Protein AF-A0A3M2AFE3-F1 (afdb_monomer_lite)

Sequence (310 aa):
MKTPAGASAGRRGVVLILTLFVILITYALVAQLTLGTSVVAQTTRNAALRLRMRAACTSAAQQVLDALADDAQAAGAGASAAAAEATAEGLGGLDPGAAGTGGGEEAGAGAEAEDADSFEDSWARPMRIMMGEIEIQTFVQDENSKFNLLSMLDEDEDRRRQARDRCAAILDRLRTGFDDDLDDLEAAQIRDDIVAWLEGRDRDQEYPRPPRFSNPEDQDWSFPYALEELLVLERIDEELFYDQVRPDDKYAPGLESVFTVWTSIDLEPPETGGLAPEEEAATGAGGEAAGQDPLAAAAAGGDPLAEAGA

Secondary structure (DSSP, 8-state):
----TTHHHHHHHHHHHHHHHHHHHHHHHHHHHHHHHHHHHHHHHHHHHHHHHHHHHHHHHHHHHHHHHHHHHHHHHHHHHHHHHTTTTTS---------------------------TTSSTTSPEEEEETTEEEEE----GGGSEEGGGGG-SSHHHHHHHHHHHHHHHHHHTTTSTTPPPHHHHHHHHHHHHHHHTTSS--TTSPPPP-TT--TT------SSGGGGGGSTT--HHHHS-EE-TTSPEEPPHHHHEE-PPP----------------------------------------------

Radius of gyration: 38.21 Å; chains: 1; bounding box: 140×73×80 Å

pLDDT: mean 72.92, std 24.74, range [25.47, 97.19]

Foldseek 3Di:
DDDPPPPVVVVVVVVVVVVVVVVVVVVVVVVCVVVVVVVVVVVVVVVVVVVLVVVQVVVVVVVLVVVVVVLLVVLVVLVVVVVVVVVVPPDDDDDDDDDDDDDPDPPPPPPPPNSDDDCVDPLQDWDWDDDPPDIDIDGDDDQVQAQELCQCVDPDPVSNVVSLVVQLVCQQVQQPPDPPHAHSVLSNVLSVLSSCVQLCVPPDPPDDQPDDPPDDPPRSTRQDPWPCVSCVRPSAHPVQACWDQDPVRDIRHHCVVHYTNDDDPPPVPPPPPPPPPPPPDDDDDDDDDDDDDDDDDDDDDDDDDDDDDD

Structure (mmCIF, N/CA/C/O backbone):
data_AF-A0A3M2AFE3-F1
#
_entry.id   AF-A0A3M2AFE3-F1
#
loop_
_atom_site.group_PDB
_atom_site.id
_atom_site.type_symbol
_atom_site.label_atom_id
_atom_site.label_alt_id
_atom_site.label_comp_id
_atom_site.label_asym_id
_atom_site.label_entity_id
_atom_site.label_seq_id
_atom_site.pdbx_PDB_ins_code
_atom_site.Cartn_x
_atom_site.Cartn_y
_atom_site.Cartn_z
_atom_site.occupancy
_atom_site.B_iso_or_equiv
_atom_site.auth_seq_id
_atom_site.auth_comp_id
_atom_site.auth_asym_id
_atom_site.auth_atom_id
_atom_site.pdbx_PDB_model_num
ATOM 1 N N . MET A 1 1 ? 79.532 12.931 -55.021 1.00 41.66 1 MET A N 1
ATOM 2 C CA . MET A 1 1 ? 78.101 13.166 -54.724 1.00 41.66 1 MET A CA 1
ATOM 3 C C . MET A 1 1 ? 77.678 12.208 -53.623 1.00 41.66 1 MET A C 1
ATOM 5 O O . MET A 1 1 ? 77.612 11.014 -53.869 1.00 41.66 1 MET A O 1
ATOM 9 N N . LYS A 1 2 ? 77.509 12.705 -52.393 1.00 48.41 2 LYS A N 1
ATOM 10 C CA . LYS A 1 2 ? 77.138 11.902 -51.220 1.00 48.41 2 LYS A CA 1
ATOM 11 C C . LYS A 1 2 ? 75.652 12.148 -50.967 1.00 48.41 2 LYS A C 1
ATOM 13 O O . LYS A 1 2 ? 75.277 13.222 -50.513 1.00 48.41 2 LYS A O 1
ATOM 18 N N . THR A 1 3 ? 74.807 11.209 -51.374 1.00 54.41 3 THR A N 1
ATOM 19 C CA . THR A 1 3 ? 73.357 11.259 -51.154 1.00 54.41 3 THR A CA 1
ATOM 20 C C . THR A 1 3 ? 73.069 11.189 -49.648 1.00 54.41 3 THR A C 1
ATOM 22 O O . THR A 1 3 ? 73.672 10.364 -48.957 1.00 54.41 3 THR A O 1
ATOM 25 N N . PRO A 1 4 ? 72.185 12.040 -49.097 1.00 52.38 4 PRO A N 1
ATOM 26 C CA . PRO A 1 4 ? 71.904 12.041 -47.667 1.00 52.38 4 PRO A CA 1
ATOM 27 C C . PRO A 1 4 ? 71.099 10.789 -47.287 1.00 52.38 4 PRO A C 1
ATOM 29 O O . PRO A 1 4 ? 69.918 10.665 -47.604 1.00 52.38 4 PRO A O 1
ATOM 32 N N . ALA A 1 5 ? 71.737 9.860 -46.572 1.00 53.66 5 ALA A N 1
ATOM 33 C CA . ALA A 1 5 ? 71.158 8.591 -46.116 1.00 53.66 5 ALA A CA 1
ATOM 34 C C . ALA A 1 5 ? 70.067 8.730 -45.023 1.00 53.66 5 ALA A C 1
ATOM 36 O O . ALA A 1 5 ? 69.536 7.727 -44.556 1.00 53.66 5 ALA A O 1
ATOM 37 N N . GLY A 1 6 ? 69.706 9.954 -44.614 1.00 54.22 6 GLY A N 1
ATOM 38 C CA . GLY A 1 6 ? 68.739 10.214 -43.537 1.00 54.22 6 GLY A CA 1
ATOM 39 C C . GLY A 1 6 ? 67.263 10.262 -43.959 1.00 54.22 6 GLY A C 1
ATOM 40 O O . GLY A 1 6 ? 66.381 10.126 -43.114 1.00 54.22 6 GLY A O 1
ATOM 41 N N . ALA A 1 7 ? 66.956 10.421 -45.252 1.00 55.31 7 ALA A N 1
ATOM 42 C CA . ALA A 1 7 ? 65.576 10.647 -45.707 1.00 55.31 7 ALA A CA 1
ATOM 43 C C . ALA A 1 7 ? 64.688 9.383 -45.691 1.00 55.31 7 ALA A C 1
ATOM 45 O O . ALA A 1 7 ? 63.468 9.484 -45.561 1.00 55.31 7 ALA A O 1
ATOM 46 N N . SER A 1 8 ? 65.270 8.186 -45.811 1.00 58.91 8 SER A N 1
ATOM 47 C CA . SER A 1 8 ? 64.519 6.920 -45.790 1.00 58.91 8 SER A CA 1
ATOM 48 C C . SER A 1 8 ? 64.157 6.467 -44.371 1.00 58.91 8 SER A C 1
ATOM 50 O O . SER A 1 8 ? 63.098 5.872 -44.181 1.00 58.91 8 SER A O 1
ATOM 52 N N . ALA A 1 9 ? 64.986 6.793 -43.372 1.00 61.47 9 ALA A N 1
ATOM 53 C CA . ALA A 1 9 ? 64.728 6.483 -41.966 1.00 61.47 9 ALA A CA 1
ATOM 54 C C . ALA A 1 9 ? 63.545 7.295 -41.408 1.00 61.47 9 ALA A C 1
ATOM 56 O O . ALA A 1 9 ? 62.646 6.720 -40.797 1.00 61.47 9 ALA A O 1
ATOM 57 N N . GLY A 1 10 ? 63.476 8.599 -41.713 1.00 67.44 10 GLY A N 1
ATOM 58 C CA . GLY A 1 10 ? 62.337 9.448 -41.336 1.00 67.44 10 GLY A CA 1
ATOM 59 C C . GLY A 1 10 ? 61.017 9.003 -41.978 1.00 67.44 10 GLY A C 1
ATOM 60 O O . GLY A 1 10 ? 59.997 8.923 -41.302 1.00 67.44 10 GLY A O 1
ATOM 61 N N . ARG A 1 11 ? 61.038 8.610 -43.262 1.00 73.69 11 ARG A N 1
ATOM 62 C CA . ARG A 1 11 ? 59.848 8.089 -43.964 1.00 73.69 11 ARG A CA 1
ATOM 63 C C . ARG A 1 11 ? 59.340 6.773 -43.368 1.00 73.69 11 ARG A C 1
ATOM 65 O O . ARG A 1 11 ? 58.134 6.598 -43.247 1.00 73.69 11 ARG A O 1
ATOM 72 N N . ARG A 1 12 ? 60.236 5.871 -42.952 1.00 73.88 12 ARG A N 1
ATOM 73 C CA . ARG A 1 12 ? 59.859 4.615 -42.274 1.00 73.88 12 ARG A CA 1
ATOM 74 C C . ARG A 1 12 ? 59.263 4.864 -40.886 1.00 73.88 12 ARG A C 1
ATOM 76 O O . ARG A 1 12 ? 58.288 4.208 -40.536 1.00 73.88 12 ARG A O 1
ATOM 83 N N . GLY A 1 13 ? 59.789 5.839 -40.140 1.00 82.56 13 GLY A N 1
ATOM 84 C CA . GLY A 1 13 ? 59.225 6.255 -38.850 1.00 82.56 13 GLY A CA 1
ATOM 85 C C . GLY A 1 13 ? 57.810 6.825 -38.977 1.00 82.56 13 GLY A C 1
ATOM 86 O O . GLY A 1 13 ? 56.921 6.426 -38.232 1.00 82.56 13 GLY A O 1
ATOM 87 N N . VAL A 1 14 ? 57.568 7.684 -39.974 1.00 88.75 14 VAL A N 1
ATOM 88 C CA . VAL A 1 14 ? 56.229 8.242 -40.240 1.00 88.75 14 VAL A CA 1
ATOM 89 C C . VAL A 1 14 ? 55.231 7.149 -40.631 1.00 88.75 14 VAL A C 1
ATOM 91 O O . VAL A 1 14 ? 54.108 7.156 -40.139 1.00 88.75 14 VAL A O 1
ATOM 94 N N . VAL A 1 15 ? 55.633 6.174 -41.455 1.00 89.50 15 VAL A N 1
ATOM 95 C CA . VAL A 1 15 ? 54.764 5.040 -41.825 1.00 89.50 15 VAL A CA 1
ATOM 96 C C . VAL A 1 15 ? 54.432 4.164 -40.612 1.00 89.50 15 VAL A C 1
ATOM 98 O O . VAL A 1 15 ? 53.286 3.747 -40.464 1.00 89.50 15 VAL A O 1
ATOM 101 N N . LEU A 1 16 ? 55.387 3.921 -39.708 1.00 89.25 16 LEU A N 1
ATOM 102 C CA . LEU A 1 16 ? 55.134 3.177 -38.467 1.00 89.25 16 LEU A CA 1
ATOM 103 C C . LEU A 1 16 ? 54.166 3.915 -37.533 1.00 89.25 16 LEU A C 1
ATOM 105 O O . LEU A 1 16 ? 53.257 3.304 -36.985 1.00 89.25 16 LEU A O 1
ATOM 109 N N . ILE A 1 17 ? 54.314 5.233 -37.393 1.00 91.38 17 ILE A N 1
ATOM 110 C CA . ILE A 1 17 ? 53.403 6.039 -36.571 1.00 91.38 17 ILE A CA 1
ATOM 111 C C . ILE A 1 17 ? 52.001 6.074 -37.195 1.00 91.38 17 ILE A C 1
ATOM 113 O O . ILE A 1 17 ? 51.014 5.881 -36.491 1.00 91.38 17 ILE A O 1
ATOM 117 N N . LEU A 1 18 ? 51.898 6.253 -38.516 1.00 93.12 18 LEU A N 1
ATOM 118 C CA . LEU A 1 18 ? 50.615 6.250 -39.224 1.00 93.12 18 LEU A CA 1
ATOM 119 C C . LEU A 1 18 ? 49.905 4.894 -39.099 1.00 93.12 18 LEU A C 1
ATOM 121 O O . LEU A 1 18 ? 48.714 4.845 -38.807 1.00 93.12 18 LEU A O 1
ATOM 125 N N . THR A 1 19 ? 50.634 3.791 -39.285 1.00 95.06 19 THR A N 1
ATOM 126 C CA . THR A 1 19 ? 50.072 2.439 -39.135 1.00 95.06 19 THR A CA 1
ATOM 127 C C . THR A 1 19 ? 49.637 2.164 -37.699 1.00 95.06 19 THR A C 1
ATOM 129 O O . THR A 1 19 ? 48.551 1.626 -37.502 1.00 95.06 19 THR A O 1
ATOM 132 N N . LEU A 1 20 ? 50.401 2.611 -36.696 1.00 95.12 20 LEU A N 1
ATOM 133 C CA . LEU A 1 20 ? 49.996 2.533 -35.292 1.00 95.12 20 LEU A CA 1
ATOM 134 C C . LEU A 1 20 ? 48.697 3.311 -35.025 1.00 95.12 20 LEU A C 1
ATOM 136 O O . LEU A 1 20 ? 47.801 2.777 -34.376 1.00 95.12 20 LEU A O 1
ATOM 140 N N . PHE A 1 21 ? 48.559 4.532 -35.555 1.00 96.62 21 PHE A N 1
ATOM 141 C CA . PHE A 1 21 ? 47.328 5.318 -35.417 1.00 96.62 21 PHE A CA 1
ATOM 142 C C . PHE A 1 21 ? 46.126 4.631 -36.063 1.00 96.62 21 PHE A C 1
ATOM 144 O O . PHE A 1 21 ? 45.067 4.556 -35.445 1.00 96.62 21 PHE A O 1
ATOM 151 N N . VAL A 1 22 ? 46.283 4.091 -37.274 1.00 96.31 22 VAL A N 1
ATOM 152 C CA . VAL A 1 22 ? 45.202 3.364 -37.957 1.00 96.31 22 VAL A CA 1
ATOM 153 C C . VAL A 1 22 ? 44.789 2.126 -37.159 1.00 96.31 22 VAL A C 1
ATOM 155 O O . VAL A 1 22 ? 43.593 1.886 -36.993 1.00 96.31 22 VAL A O 1
ATOM 158 N N . ILE A 1 23 ? 45.746 1.373 -36.609 1.00 96.75 23 ILE A N 1
ATOM 159 C CA . ILE A 1 23 ? 45.457 0.208 -35.761 1.00 96.75 23 ILE A CA 1
ATOM 160 C C . ILE A 1 23 ? 44.716 0.634 -34.491 1.00 96.75 23 ILE A C 1
ATOM 162 O O . ILE A 1 23 ? 43.710 0.019 -34.148 1.00 96.75 23 ILE A O 1
ATOM 166 N N . LEU A 1 24 ? 45.165 1.698 -33.819 1.00 96.69 24 LEU A N 1
ATOM 167 C CA . LEU A 1 24 ? 44.543 2.183 -32.585 1.00 96.69 24 LEU A CA 1
ATOM 168 C C . LEU A 1 24 ? 43.109 2.664 -32.837 1.00 96.69 24 LEU A C 1
ATOM 170 O O . LEU A 1 24 ? 42.201 2.279 -32.105 1.00 96.69 24 LEU A O 1
ATOM 174 N N . ILE A 1 25 ? 42.882 3.430 -33.908 1.00 96.62 25 ILE A N 1
ATOM 175 C CA . ILE A 1 25 ? 41.540 3.884 -34.302 1.00 96.62 25 ILE A CA 1
ATOM 176 C C . ILE A 1 25 ? 40.645 2.688 -34.643 1.00 96.62 25 ILE A C 1
ATOM 178 O O . ILE A 1 25 ? 39.506 2.628 -34.190 1.00 96.62 25 ILE A O 1
ATOM 182 N N . THR A 1 26 ? 41.159 1.708 -35.391 1.00 96.31 26 THR A N 1
ATOM 183 C CA . THR A 1 26 ? 40.393 0.502 -35.742 1.00 96.31 26 THR A CA 1
ATOM 184 C C . THR A 1 26 ? 40.029 -0.302 -34.494 1.00 96.31 26 THR A C 1
ATOM 186 O O . THR A 1 26 ? 38.885 -0.722 -34.346 1.00 96.31 26 THR A O 1
ATOM 189 N N . TYR A 1 27 ? 40.969 -0.466 -33.559 1.00 97.19 27 TYR A N 1
ATOM 190 C CA . TYR A 1 27 ? 40.720 -1.132 -32.281 1.00 97.19 27 TYR A CA 1
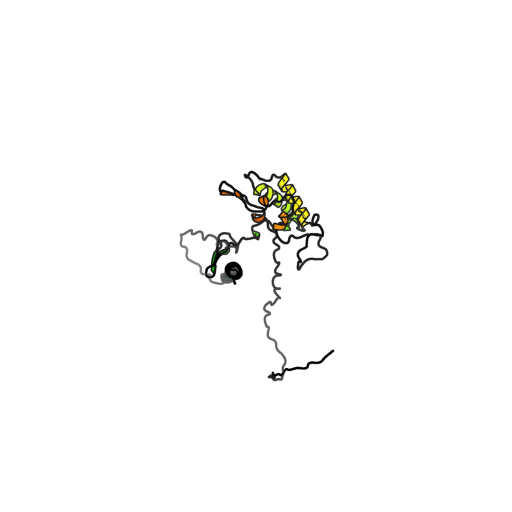ATOM 191 C C . TYR A 1 27 ? 39.659 -0.394 -31.455 1.00 97.19 27 TYR A C 1
ATOM 193 O O . TYR A 1 27 ? 38.730 -1.022 -30.953 1.00 97.19 27 TYR A O 1
ATOM 201 N N . ALA A 1 28 ? 39.751 0.937 -31.364 1.00 95.81 28 ALA A N 1
ATOM 202 C CA . ALA A 1 28 ? 38.769 1.756 -30.660 1.00 95.81 28 ALA A CA 1
ATOM 203 C C . ALA A 1 28 ? 37.366 1.639 -31.283 1.00 95.81 28 ALA A C 1
ATOM 205 O O . ALA A 1 28 ? 36.394 1.477 -30.548 1.00 95.81 28 ALA A O 1
ATOM 206 N N . LEU A 1 29 ? 37.256 1.645 -32.617 1.00 96.19 29 LEU A N 1
ATOM 207 C CA . LEU A 1 29 ? 35.983 1.462 -33.324 1.00 96.19 29 LEU A CA 1
ATOM 208 C C . LEU A 1 29 ? 35.370 0.081 -33.064 1.00 96.19 29 LEU A C 1
ATOM 210 O O . LEU A 1 29 ? 34.178 -0.016 -32.778 1.00 96.19 29 LEU A O 1
ATOM 214 N N . VAL A 1 30 ? 36.173 -0.986 -33.111 1.00 96.19 30 VAL A N 1
ATOM 215 C CA . VAL A 1 30 ? 35.700 -2.347 -32.808 1.00 96.19 30 VAL A CA 1
ATOM 216 C C . VAL A 1 30 ? 35.258 -2.459 -31.348 1.00 96.19 30 VAL A C 1
ATOM 218 O O . VAL A 1 30 ? 34.208 -3.041 -31.070 1.00 96.19 30 VAL A O 1
ATOM 221 N N . ALA A 1 31 ? 36.014 -1.873 -30.416 1.00 93.38 31 ALA A N 1
ATOM 222 C CA . ALA A 1 31 ? 35.659 -1.857 -29.001 1.00 93.38 31 ALA A CA 1
ATOM 223 C C . ALA A 1 31 ? 34.335 -1.113 -28.757 1.00 93.38 31 ALA A C 1
ATOM 225 O O . ALA A 1 31 ? 33.451 -1.646 -28.088 1.00 93.38 31 ALA A O 1
ATOM 226 N N . GLN A 1 32 ? 34.156 0.070 -29.353 1.00 94.50 32 GLN A N 1
ATOM 227 C CA . GLN A 1 32 ? 32.912 0.840 -29.261 1.00 94.50 32 GLN A CA 1
ATOM 228 C C . GLN A 1 32 ? 31.722 0.091 -29.863 1.00 94.50 32 GLN A C 1
ATOM 230 O O . GLN A 1 32 ? 30.659 0.049 -29.248 1.00 94.50 32 GLN A O 1
ATOM 235 N N . LEU A 1 33 ? 31.895 -0.543 -31.025 1.00 95.81 33 LEU A N 1
ATOM 236 C CA . LEU A 1 33 ? 30.829 -1.306 -31.672 1.00 95.81 33 LEU A CA 1
ATOM 237 C C . LEU A 1 33 ? 30.435 -2.533 -30.843 1.00 95.81 33 LEU A C 1
ATOM 239 O O . LEU A 1 33 ? 29.248 -2.814 -30.686 1.00 95.81 33 LEU A O 1
ATOM 243 N N . THR A 1 34 ? 31.411 -3.229 -30.258 1.00 95.44 34 THR A N 1
ATOM 244 C CA . THR A 1 34 ? 31.163 -4.409 -29.417 1.00 95.44 34 THR A CA 1
ATOM 245 C C . THR A 1 34 ? 30.448 -4.025 -28.123 1.00 95.44 34 THR A C 1
ATOM 247 O O . THR A 1 34 ? 29.435 -4.633 -27.775 1.00 95.44 34 THR A O 1
ATOM 250 N N . LEU A 1 35 ? 30.924 -2.982 -27.434 1.00 93.94 35 LEU A N 1
ATOM 251 C CA . LEU A 1 35 ? 30.293 -2.482 -26.210 1.00 93.94 35 LEU A CA 1
ATOM 252 C C . LEU A 1 35 ? 28.887 -1.939 -26.487 1.00 93.94 35 LEU A C 1
ATOM 254 O O . LEU A 1 35 ? 27.945 -2.311 -25.791 1.00 93.94 35 LEU A O 1
ATOM 258 N N . GLY A 1 36 ? 28.723 -1.132 -27.539 1.00 92.94 36 GLY A N 1
ATOM 259 C CA . GLY A 1 36 ? 27.426 -0.585 -27.938 1.00 92.94 36 GLY A CA 1
ATOM 260 C C . GLY A 1 36 ? 26.415 -1.682 -28.269 1.00 92.94 36 GLY A C 1
ATOM 261 O O . GLY A 1 36 ? 25.301 -1.672 -27.749 1.00 92.94 36 GLY A O 1
ATOM 262 N N . THR A 1 37 ? 26.822 -2.683 -29.053 1.00 95.50 37 THR A N 1
ATOM 263 C CA . THR A 1 37 ? 25.949 -3.813 -29.411 1.00 95.50 37 THR A CA 1
ATOM 264 C C . THR A 1 37 ? 25.575 -4.646 -28.184 1.00 95.50 37 THR A C 1
ATOM 266 O O . THR A 1 37 ? 24.419 -5.040 -28.045 1.00 95.50 37 THR A O 1
ATOM 269 N N . SER A 1 38 ? 26.515 -4.879 -27.260 1.00 95.31 38 SER A N 1
ATOM 270 C CA . SER A 1 38 ? 26.243 -5.616 -26.019 1.00 95.31 38 SER A CA 1
ATOM 271 C C . SER A 1 38 ? 25.219 -4.901 -25.138 1.00 95.31 38 SER A C 1
ATOM 273 O O . SER A 1 38 ? 24.288 -5.537 -24.645 1.00 95.31 38 SER A O 1
ATOM 275 N N . VAL A 1 39 ? 25.359 -3.585 -24.954 1.00 95.31 39 VAL A N 1
ATOM 276 C CA . VAL A 1 39 ? 24.411 -2.795 -24.155 1.00 95.31 39 VAL A CA 1
ATOM 277 C C . VAL A 1 39 ? 23.029 -2.806 -24.804 1.00 95.31 39 VAL A C 1
ATOM 279 O O . VAL A 1 39 ? 22.051 -3.090 -24.121 1.00 95.31 39 VAL A O 1
ATOM 282 N N . VAL A 1 40 ? 22.936 -2.592 -26.121 1.00 95.75 40 VAL A N 1
ATOM 283 C CA . VAL A 1 40 ? 21.653 -2.632 -26.849 1.00 95.75 40 VAL A CA 1
ATOM 284 C C . VAL A 1 40 ? 20.993 -4.012 -26.759 1.00 95.75 40 VAL A C 1
ATOM 286 O O . VAL A 1 40 ? 19.781 -4.114 -26.566 1.00 95.75 40 VAL A O 1
ATOM 289 N N . ALA A 1 41 ? 21.770 -5.092 -26.850 1.00 95.06 41 ALA A N 1
ATOM 290 C CA . ALA A 1 41 ? 21.243 -6.444 -26.696 1.00 95.06 41 ALA A CA 1
ATOM 291 C C . ALA A 1 41 ? 20.696 -6.687 -25.279 1.00 95.06 41 ALA A C 1
ATOM 293 O O . ALA A 1 41 ? 19.626 -7.280 -25.122 1.00 95.06 41 ALA A O 1
ATOM 294 N N . GLN A 1 42 ? 21.395 -6.204 -24.248 1.00 94.56 42 GLN A N 1
ATOM 295 C CA . GLN A 1 42 ? 20.945 -6.308 -22.858 1.00 94.56 42 GLN A CA 1
ATOM 296 C C . GLN A 1 42 ? 19.693 -5.467 -22.592 1.00 94.56 42 GLN A C 1
ATOM 298 O O . GLN A 1 42 ? 18.739 -5.979 -22.009 1.00 94.56 42 GLN A O 1
ATOM 303 N N . THR A 1 43 ? 19.646 -4.214 -23.050 1.00 96.25 43 THR A N 1
ATOM 304 C CA . THR A 1 43 ? 18.468 -3.351 -22.867 1.00 96.25 43 THR A CA 1
ATOM 305 C C . THR A 1 43 ? 17.249 -3.919 -23.583 1.00 96.25 43 THR A C 1
ATOM 307 O O . THR A 1 43 ? 16.171 -3.968 -22.994 1.00 96.25 43 THR A O 1
ATOM 310 N N . THR A 1 44 ? 17.424 -4.439 -24.801 1.00 96.75 44 THR A N 1
ATOM 311 C CA . THR A 1 44 ? 16.346 -5.088 -25.561 1.00 96.75 44 THR A CA 1
ATOM 312 C C . THR A 1 44 ? 15.845 -6.346 -24.854 1.00 96.75 44 THR A C 1
ATOM 314 O O . THR A 1 44 ? 14.637 -6.545 -24.735 1.00 96.75 44 THR A O 1
ATOM 317 N N . ARG A 1 45 ? 16.749 -7.181 -24.321 1.00 94.69 45 ARG A N 1
ATOM 318 C CA . ARG A 1 45 ? 16.371 -8.380 -23.557 1.00 94.69 45 ARG A CA 1
ATOM 319 C C . ARG A 1 45 ? 15.612 -8.018 -22.279 1.00 94.69 45 ARG A C 1
ATOM 321 O O . ARG A 1 45 ? 14.583 -8.626 -22.005 1.00 94.69 45 ARG A O 1
ATOM 328 N N . ASN A 1 46 ? 16.073 -7.012 -21.540 1.00 94.12 46 ASN A N 1
ATOM 329 C CA . ASN A 1 46 ? 15.407 -6.548 -20.323 1.00 94.12 46 ASN A CA 1
ATOM 330 C C . ASN A 1 46 ? 14.027 -5.946 -20.625 1.00 94.12 46 ASN A C 1
ATOM 332 O O . ASN A 1 46 ? 13.073 -6.216 -19.901 1.00 94.12 46 ASN A O 1
ATOM 336 N N . ALA A 1 47 ? 13.894 -5.178 -21.710 1.00 95.50 47 ALA A N 1
ATOM 337 C CA . ALA A 1 47 ? 12.608 -4.640 -22.151 1.00 95.50 47 ALA A CA 1
ATOM 338 C C . ALA A 1 47 ? 11.629 -5.759 -22.539 1.00 95.50 47 ALA A C 1
ATOM 340 O O . ALA A 1 47 ? 10.485 -5.760 -22.087 1.00 95.50 47 ALA A O 1
ATOM 341 N N . ALA A 1 48 ? 12.091 -6.751 -23.306 1.00 94.62 48 ALA A N 1
ATOM 342 C CA . ALA A 1 48 ? 11.284 -7.915 -23.661 1.00 94.62 48 ALA A CA 1
ATOM 343 C C . ALA A 1 48 ? 10.854 -8.717 -22.422 1.00 94.62 48 ALA A C 1
ATOM 345 O O . ALA A 1 48 ? 9.705 -9.146 -22.339 1.00 94.62 48 ALA A O 1
ATOM 346 N N . LEU A 1 49 ? 11.747 -8.887 -21.441 1.00 91.81 49 LEU A N 1
ATOM 347 C CA . LEU A 1 49 ? 11.433 -9.572 -20.189 1.00 91.81 49 LEU A CA 1
ATOM 348 C C . LEU A 1 49 ? 10.379 -8.813 -19.373 1.00 91.81 49 LEU A C 1
ATOM 350 O O . LEU A 1 49 ? 9.417 -9.427 -18.926 1.00 91.81 49 LEU A O 1
ATOM 354 N N . ARG A 1 50 ? 10.495 -7.484 -19.251 1.00 93.44 50 ARG A N 1
ATOM 355 C CA . ARG A 1 50 ? 9.484 -6.649 -18.576 1.00 93.44 50 ARG A CA 1
ATOM 356 C C . ARG A 1 50 ? 8.108 -6.758 -19.231 1.00 93.44 50 ARG A C 1
ATOM 358 O O . ARG A 1 50 ? 7.111 -6.840 -18.525 1.00 93.44 50 ARG A O 1
ATOM 365 N N . LEU A 1 51 ? 8.045 -6.788 -20.564 1.00 94.75 51 LEU A N 1
ATOM 366 C CA 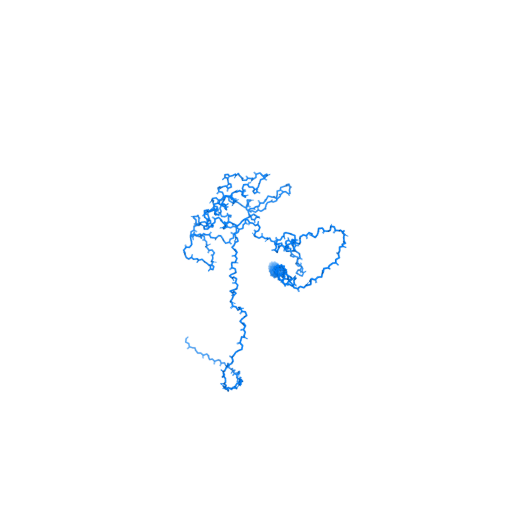. LEU A 1 51 ? 6.781 -6.975 -21.285 1.00 94.75 51 LEU A CA 1
ATOM 367 C C . LEU A 1 51 ? 6.170 -8.354 -21.016 1.00 94.75 51 LEU A C 1
ATOM 369 O O . LEU A 1 51 ? 4.967 -8.446 -20.783 1.00 94.75 51 LEU A O 1
ATOM 373 N N . ARG A 1 52 ? 6.992 -9.412 -20.994 1.00 92.81 52 ARG A N 1
ATOM 374 C CA . ARG A 1 52 ? 6.540 -10.768 -20.643 1.00 92.81 52 ARG A CA 1
ATOM 375 C C . ARG A 1 52 ? 6.045 -10.850 -19.202 1.00 92.81 52 ARG A C 1
ATOM 377 O O . ARG A 1 52 ? 4.979 -11.407 -18.983 1.00 92.81 52 ARG A O 1
ATOM 384 N N . MET A 1 53 ? 6.775 -10.260 -18.254 1.00 92.88 53 MET A N 1
ATOM 385 C CA . MET A 1 53 ? 6.362 -10.178 -16.850 1.00 92.88 53 MET A CA 1
ATOM 386 C C . MET A 1 53 ? 5.033 -9.441 -16.709 1.00 92.88 53 MET A C 1
ATOM 388 O O . MET A 1 53 ? 4.124 -9.963 -16.082 1.00 92.88 53 MET A O 1
ATOM 392 N N . ARG A 1 54 ? 4.869 -8.283 -17.361 1.00 94.75 54 ARG A N 1
ATOM 393 C CA . ARG A 1 54 ? 3.605 -7.534 -17.328 1.00 94.75 54 ARG A CA 1
ATOM 394 C C . ARG A 1 54 ? 2.436 -8.354 -17.874 1.00 94.75 54 ARG A C 1
ATOM 396 O O . ARG A 1 54 ? 1.396 -8.405 -17.233 1.00 94.75 54 ARG A O 1
ATOM 403 N N . ALA A 1 55 ? 2.610 -9.004 -19.025 1.00 93.25 55 ALA A N 1
ATOM 404 C CA . ALA A 1 55 ? 1.571 -9.854 -19.606 1.00 93.25 55 ALA A CA 1
ATOM 405 C C . ALA A 1 55 ? 1.230 -11.049 -18.700 1.00 93.25 55 ALA A C 1
ATOM 407 O O . ALA A 1 55 ? 0.056 -11.367 -18.525 1.00 93.25 55 ALA A O 1
ATOM 408 N N . ALA A 1 56 ? 2.242 -11.671 -18.088 1.00 93.31 56 ALA A N 1
ATOM 409 C CA . ALA A 1 56 ? 2.057 -12.755 -17.133 1.00 93.31 56 ALA A CA 1
ATOM 410 C C . ALA A 1 56 ? 1.294 -12.286 -15.883 1.00 93.31 56 ALA A C 1
ATOM 412 O O . ALA A 1 56 ? 0.335 -12.943 -15.497 1.00 93.31 56 ALA A O 1
ATOM 413 N N . CYS A 1 57 ? 1.643 -11.128 -15.306 1.00 91.81 57 CYS A N 1
ATOM 414 C CA . CYS A 1 57 ? 0.929 -10.549 -14.165 1.00 91.81 57 CYS A CA 1
ATOM 415 C C . CYS A 1 57 ? -0.528 -10.219 -14.501 1.00 91.81 57 CYS A C 1
ATOM 417 O O . CYS A 1 57 ? -1.409 -10.550 -13.720 1.00 91.81 57 CYS A O 1
ATOM 419 N N . THR A 1 58 ? -0.806 -9.619 -15.664 1.00 93.06 58 THR A N 1
ATOM 420 C CA . THR A 1 58 ? -2.190 -9.344 -16.088 1.00 93.06 58 THR A CA 1
ATOM 421 C C . THR A 1 58 ? -2.985 -10.635 -16.280 1.00 93.06 58 THR A C 1
ATOM 423 O O . THR A 1 58 ? -4.133 -10.710 -15.858 1.00 93.06 58 THR A O 1
ATOM 426 N N . SER A 1 59 ? -2.380 -11.673 -16.864 1.00 93.06 59 SER A N 1
ATOM 427 C CA . SER A 1 59 ? -3.049 -12.967 -17.021 1.00 93.06 59 SER A CA 1
ATOM 428 C C . SER A 1 59 ? -3.271 -13.683 -15.688 1.00 93.06 59 SER A C 1
ATOM 430 O O . SER A 1 59 ? -4.297 -14.334 -15.531 1.00 93.06 59 SER A O 1
ATOM 432 N N . ALA A 1 60 ? -2.328 -13.586 -14.748 1.00 91.56 60 ALA A N 1
ATOM 433 C CA . ALA A 1 60 ? -2.470 -14.142 -13.406 1.00 91.56 60 ALA A CA 1
ATOM 434 C C . ALA A 1 60 ? -3.561 -13.407 -12.615 1.00 91.56 60 ALA A C 1
ATOM 436 O O . ALA A 1 60 ? -4.397 -14.055 -12.001 1.00 91.56 60 ALA A O 1
ATOM 437 N N . ALA A 1 61 ? -3.607 -12.073 -12.700 1.00 90.19 61 ALA A N 1
ATOM 438 C CA . ALA A 1 61 ? -4.670 -11.274 -12.097 1.00 90.19 61 ALA A CA 1
ATOM 439 C C . ALA A 1 61 ? -6.051 -11.666 -12.640 1.00 90.19 61 ALA A C 1
ATOM 441 O O . ALA A 1 61 ? -6.975 -11.835 -11.856 1.00 90.19 61 ALA A O 1
ATOM 442 N N . GLN A 1 62 ? -6.181 -11.889 -13.954 1.00 91.31 62 GLN A N 1
ATOM 443 C CA . GLN A 1 62 ? -7.438 -12.370 -14.532 1.00 91.31 62 GLN A CA 1
ATOM 444 C C . GLN A 1 62 ? -7.840 -13.741 -13.974 1.00 91.31 62 GLN A C 1
ATOM 446 O O . GLN A 1 62 ? -8.986 -13.909 -13.594 1.00 91.31 62 GLN A O 1
ATOM 451 N N . GLN A 1 63 ? -6.907 -14.693 -13.858 1.00 89.50 63 GLN A N 1
ATOM 452 C CA . GLN A 1 63 ? -7.213 -16.011 -13.280 1.00 89.50 63 GLN A CA 1
ATOM 453 C C . GLN A 1 63 ? -7.671 -15.927 -11.822 1.00 89.50 63 GLN A C 1
ATOM 455 O O . GLN A 1 63 ? -8.533 -16.692 -11.408 1.00 89.50 63 GLN A O 1
ATOM 460 N N . VAL A 1 64 ? -7.098 -15.005 -11.048 1.00 88.62 64 VAL A N 1
ATOM 461 C CA . VAL A 1 64 ? -7.505 -14.762 -9.659 1.00 88.62 64 VAL A CA 1
ATOM 462 C C . VAL A 1 64 ? -8.900 -14.145 -9.610 1.00 88.62 64 VAL A C 1
ATOM 464 O O . VAL A 1 64 ? -9.716 -14.581 -8.810 1.00 88.62 64 VAL A O 1
ATOM 467 N N . LEU A 1 65 ? -9.200 -13.184 -10.488 1.00 89.25 65 LEU A N 1
ATOM 468 C CA . LEU A 1 65 ? -10.540 -12.603 -10.601 1.00 89.25 65 LEU A CA 1
ATOM 469 C C . LEU A 1 65 ? -11.584 -13.634 -11.042 1.00 89.25 65 LEU A C 1
ATOM 471 O O . LEU A 1 65 ? -12.681 -13.639 -10.499 1.00 89.25 65 LEU A O 1
ATOM 475 N N . ASP A 1 66 ? -11.241 -14.514 -11.984 1.00 88.25 66 ASP A N 1
ATOM 476 C CA . ASP A 1 66 ? -12.124 -15.596 -12.424 1.00 88.25 66 ASP A CA 1
ATOM 477 C C . ASP A 1 66 ? -12.383 -16.578 -11.266 1.00 88.25 66 ASP A C 1
ATOM 479 O O . ASP A 1 66 ? -13.528 -16.933 -11.012 1.00 88.25 66 ASP A O 1
ATOM 483 N N . ALA A 1 67 ? -11.347 -16.941 -10.496 1.00 86.88 67 ALA A N 1
ATOM 484 C CA . ALA A 1 67 ? -11.495 -17.797 -9.317 1.00 86.88 67 ALA A CA 1
ATOM 485 C C . ALA A 1 67 ? -12.373 -17.158 -8.225 1.00 86.88 67 ALA A C 1
ATOM 487 O O . ALA A 1 67 ? -13.200 -17.844 -7.635 1.00 86.88 67 ALA A O 1
ATOM 488 N N . LEU A 1 68 ? -12.225 -15.850 -7.984 1.00 86.44 68 LEU A N 1
ATOM 489 C CA . LEU A 1 68 ? -13.083 -15.097 -7.062 1.00 86.44 68 LEU A CA 1
ATOM 490 C C . LEU A 1 68 ? -14.533 -15.030 -7.554 1.00 86.44 68 LEU A C 1
ATOM 492 O O . LEU A 1 68 ? -15.463 -15.150 -6.764 1.00 86.44 68 LEU A O 1
ATOM 496 N N . ALA A 1 69 ? -14.738 -14.844 -8.859 1.00 85.94 69 ALA A N 1
ATOM 497 C CA . ALA A 1 69 ? -16.071 -14.810 -9.448 1.00 85.94 69 ALA A CA 1
ATOM 498 C C . ALA A 1 69 ? -16.769 -16.176 -9.369 1.00 85.94 69 ALA A C 1
ATOM 500 O O . ALA A 1 69 ? -17.962 -16.229 -9.071 1.00 85.94 69 ALA A O 1
ATOM 501 N N . ASP A 1 70 ? -16.037 -17.264 -9.614 1.00 84.50 70 ASP A N 1
ATOM 502 C CA . ASP A 1 70 ? -16.547 -18.632 -9.491 1.00 84.50 70 ASP A CA 1
ATOM 503 C C . ASP A 1 70 ? -16.932 -18.958 -8.036 1.00 84.50 70 ASP A C 1
ATOM 505 O O . ASP A 1 70 ? -17.978 -19.565 -7.799 1.00 84.50 70 ASP A O 1
ATOM 509 N N . ASP A 1 71 ? -16.128 -18.517 -7.063 1.00 81.62 71 ASP A N 1
ATOM 510 C CA . ASP A 1 71 ? -16.381 -18.686 -5.625 1.00 81.62 71 ASP A CA 1
ATOM 511 C C . ASP A 1 71 ? -17.631 -17.904 -5.175 1.00 81.62 71 ASP A C 1
ATOM 513 O O . ASP A 1 71 ? -18.564 -18.484 -4.613 1.00 81.62 71 ASP A O 1
ATOM 517 N N . ALA A 1 72 ? -17.745 -16.633 -5.577 1.00 80.44 72 ALA A N 1
ATOM 518 C CA . ALA A 1 72 ? -18.928 -15.811 -5.314 1.00 80.44 72 ALA A CA 1
ATOM 519 C C . ALA A 1 72 ? -20.214 -16.386 -5.948 1.00 80.44 72 ALA A C 1
ATOM 521 O O . ALA A 1 72 ? -21.298 -16.319 -5.362 1.00 80.44 72 ALA A O 1
ATOM 522 N N . GLN A 1 73 ? -20.124 -16.974 -7.148 1.00 77.44 73 GLN A N 1
ATOM 523 C CA . GLN A 1 73 ? -21.261 -17.648 -7.787 1.00 77.44 73 GLN A CA 1
ATOM 524 C C . GLN A 1 73 ? -21.644 -18.952 -7.080 1.00 77.44 73 GLN A C 1
ATOM 526 O O . GLN A 1 73 ? -22.831 -19.280 -7.017 1.00 77.44 73 GLN A O 1
ATOM 531 N N . ALA A 1 74 ? -20.666 -19.696 -6.560 1.00 69.81 74 ALA A N 1
ATOM 532 C CA . ALA A 1 74 ? -20.913 -20.919 -5.807 1.00 69.81 74 ALA A CA 1
ATOM 533 C C . ALA A 1 74 ? -21.659 -20.634 -4.494 1.00 69.81 74 ALA A C 1
ATOM 535 O O . ALA A 1 74 ? -22.612 -21.355 -4.192 1.00 69.81 74 ALA A O 1
ATOM 536 N N . ALA A 1 75 ? -21.300 -19.555 -3.789 1.00 61.81 75 ALA A N 1
ATOM 537 C CA . ALA A 1 75 ? -22.047 -19.059 -2.632 1.00 61.81 75 ALA A CA 1
ATOM 538 C C . ALA A 1 75 ? -23.496 -18.693 -3.024 1.00 61.81 75 ALA A C 1
ATOM 540 O O . ALA A 1 75 ? -24.459 -19.248 -2.501 1.00 61.81 75 ALA A O 1
ATOM 541 N N . GLY A 1 76 ? -23.685 -17.889 -4.078 1.00 55.28 76 GLY A N 1
ATOM 542 C CA . GLY A 1 76 ? -25.027 -17.494 -4.538 1.00 55.28 76 GLY A CA 1
ATOM 543 C C . GLY A 1 76 ? -25.931 -18.644 -5.025 1.00 55.28 76 GLY A C 1
ATOM 544 O O . GLY A 1 76 ? -27.160 -18.533 -4.986 1.00 55.28 76 GLY A O 1
ATOM 545 N N . ALA A 1 77 ? -25.362 -19.767 -5.478 1.00 52.59 77 ALA A N 1
ATOM 546 C CA . ALA A 1 77 ? -26.129 -20.930 -5.928 1.00 52.59 77 ALA A CA 1
ATOM 547 C C . ALA A 1 77 ? -26.748 -21.733 -4.765 1.00 52.59 77 ALA A C 1
ATOM 549 O O . ALA A 1 77 ? -27.817 -22.330 -4.952 1.00 52.59 77 ALA A O 1
ATOM 550 N N . GLY A 1 78 ? -26.133 -21.709 -3.575 1.00 46.28 78 GLY A N 1
ATOM 551 C CA . GLY A 1 78 ? -26.622 -22.381 -2.363 1.00 46.28 78 GLY A CA 1
ATOM 552 C C . GLY A 1 78 ? -27.940 -21.800 -1.845 1.00 46.28 78 GLY A C 1
ATOM 553 O O . GLY A 1 78 ? -28.873 -22.549 -1.536 1.00 46.28 78 GLY A O 1
ATOM 554 N N . ALA A 1 79 ? -28.081 -20.472 -1.883 1.00 46.66 79 ALA A N 1
ATOM 555 C CA . ALA A 1 79 ? -29.301 -19.771 -1.482 1.00 46.66 79 ALA A CA 1
ATOM 556 C C . ALA A 1 79 ? -30.527 -20.106 -2.362 1.00 46.66 79 ALA A C 1
ATOM 558 O O . ALA A 1 79 ? -31.664 -20.134 -1.884 1.00 46.66 79 ALA A O 1
ATOM 559 N N . SER A 1 80 ? -30.321 -20.411 -3.651 1.00 42.19 80 SER A N 1
ATOM 560 C CA . SER A 1 80 ? -31.420 -20.713 -4.586 1.00 42.19 80 SER A CA 1
ATOM 561 C C . SER A 1 80 ? -31.988 -22.133 -4.448 1.00 42.19 80 SER A C 1
ATOM 563 O O . SER A 1 80 ? -33.169 -22.358 -4.724 1.00 42.19 80 SER A O 1
ATOM 565 N N . ALA A 1 81 ? -31.178 -23.091 -3.984 1.00 41.41 81 ALA A N 1
ATOM 566 C CA . ALA A 1 81 ? -31.602 -24.476 -3.789 1.00 41.41 81 ALA A CA 1
ATOM 567 C C . ALA A 1 81 ? -32.384 -24.659 -2.476 1.00 41.41 81 ALA A C 1
ATOM 569 O O . ALA A 1 81 ? -33.398 -25.359 -2.461 1.00 41.41 81 ALA A O 1
ATOM 570 N N . ALA A 1 82 ? -31.992 -23.957 -1.407 1.00 42.44 82 ALA A N 1
ATOM 571 C CA . ALA A 1 82 ? -32.685 -24.008 -0.118 1.00 42.44 82 ALA A CA 1
ATOM 572 C C . ALA A 1 82 ? -34.119 -23.434 -0.184 1.00 42.44 82 ALA A C 1
ATOM 574 O O . ALA A 1 82 ? -35.037 -23.958 0.449 1.00 42.44 82 ALA A O 1
ATOM 575 N N . ALA A 1 83 ? -34.355 -22.417 -1.022 1.00 42.94 83 ALA A N 1
ATOM 576 C CA . ALA A 1 83 ? -35.695 -21.860 -1.240 1.00 42.94 83 ALA A CA 1
ATOM 577 C C . ALA A 1 83 ? -36.625 -22.794 -2.049 1.00 42.94 83 ALA A C 1
ATOM 579 O O . ALA A 1 83 ? -37.850 -22.764 -1.877 1.00 42.94 83 ALA A O 1
ATOM 580 N N . ALA A 1 84 ? -36.060 -23.647 -2.911 1.00 42.16 84 ALA A N 1
ATOM 581 C CA . ALA A 1 84 ? -36.818 -24.616 -3.703 1.00 42.16 84 ALA A CA 1
ATOM 582 C C . ALA A 1 84 ? -37.206 -25.873 -2.900 1.00 42.16 84 ALA A C 1
ATOM 584 O O . ALA A 1 84 ? -38.225 -26.497 -3.196 1.00 42.16 84 ALA A O 1
ATOM 585 N N . GLU A 1 85 ? -36.442 -26.227 -1.863 1.00 40.12 85 GLU A N 1
ATOM 586 C CA . GLU A 1 85 ? -36.731 -27.391 -1.014 1.00 40.12 85 GLU A CA 1
ATOM 587 C C . GLU A 1 85 ? -37.695 -27.045 0.140 1.00 40.12 85 GLU A C 1
ATOM 589 O O . GLU A 1 85 ? -38.600 -27.824 0.445 1.00 40.12 85 GLU A O 1
ATOM 594 N N . ALA A 1 86 ? -37.649 -25.811 0.664 1.00 42.97 86 ALA A N 1
ATOM 595 C CA . ALA A 1 86 ? -38.589 -25.328 1.685 1.00 42.97 86 ALA A CA 1
ATOM 596 C C . ALA A 1 86 ? -40.045 -25.161 1.189 1.00 42.97 86 ALA A C 1
ATOM 598 O O . ALA A 1 86 ? -40.973 -25.067 1.993 1.00 42.97 86 ALA A O 1
ATOM 599 N N . THR A 1 87 ? -40.279 -25.149 -0.129 1.00 42.97 87 THR A N 1
ATOM 600 C CA . THR A 1 87 ? -41.632 -25.110 -0.719 1.00 42.97 87 THR A CA 1
ATOM 601 C C . THR A 1 87 ? -42.166 -26.487 -1.136 1.00 42.97 87 THR A C 1
ATOM 603 O O . THR A 1 87 ? -43.357 -26.605 -1.436 1.00 42.97 87 THR A O 1
ATOM 606 N N . ALA A 1 88 ? -41.346 -27.546 -1.089 1.00 42.97 88 ALA A N 1
ATOM 607 C CA . ALA A 1 88 ? -41.731 -28.897 -1.509 1.00 42.97 88 ALA A CA 1
ATOM 608 C C . ALA A 1 88 ? -42.149 -29.834 -0.353 1.00 42.97 88 ALA A C 1
ATOM 610 O O . ALA A 1 88 ? -42.877 -30.797 -0.593 1.00 42.97 88 ALA A O 1
ATOM 611 N N . GLU A 1 89 ? -41.790 -29.540 0.903 1.00 40.09 89 GLU A N 1
ATOM 612 C CA . GLU A 1 89 ? -42.146 -30.368 2.077 1.00 40.09 89 GLU A CA 1
ATOM 613 C C . GLU A 1 89 ? -43.505 -30.025 2.731 1.00 40.09 89 GLU A C 1
ATOM 615 O O . GLU A 1 89 ? -43.853 -30.541 3.792 1.00 40.09 89 GLU A O 1
ATOM 620 N N . GLY A 1 90 ? -44.328 -29.182 2.098 1.00 36.66 90 GLY A N 1
ATOM 621 C CA . GLY A 1 90 ? -45.606 -28.724 2.664 1.00 36.66 90 GLY A CA 1
ATOM 622 C C . GLY A 1 90 ? -46.856 -29.556 2.336 1.00 36.66 90 GLY A C 1
ATOM 623 O O . GLY A 1 90 ? -47.917 -29.288 2.902 1.00 36.66 90 GLY A O 1
ATOM 624 N N . LEU A 1 91 ? -46.799 -30.535 1.425 1.00 42.12 91 LEU A N 1
ATOM 625 C CA . LEU A 1 91 ? -48.000 -31.238 0.937 1.00 42.12 91 LEU A CA 1
ATOM 626 C C . LEU A 1 91 ? -47.745 -32.722 0.631 1.00 42.12 91 LEU A C 1
ATOM 628 O O . LEU A 1 91 ? -47.646 -33.125 -0.526 1.00 42.12 91 LEU A O 1
ATOM 632 N N . GLY A 1 92 ? -47.737 -33.575 1.658 1.00 31.88 92 GLY A N 1
ATOM 633 C CA . GLY A 1 92 ? -47.813 -35.017 1.418 1.00 31.88 92 GLY A CA 1
ATOM 634 C C . GLY A 1 92 ? -47.752 -35.908 2.652 1.00 31.88 92 GLY A C 1
ATOM 635 O O . GLY A 1 92 ? -46.675 -36.209 3.139 1.00 31.88 92 GLY A O 1
ATOM 636 N N . GLY A 1 93 ? -48.907 -36.440 3.064 1.00 32.22 93 GLY A N 1
ATOM 637 C CA . GLY A 1 93 ? -48.964 -37.771 3.683 1.00 32.22 93 GLY A CA 1
ATOM 638 C C . GLY A 1 93 ? -49.200 -37.821 5.191 1.00 32.22 93 GLY A C 1
ATOM 639 O O . GLY A 1 93 ? -48.284 -38.018 5.978 1.00 32.22 93 GLY A O 1
ATOM 640 N N . LEU A 1 94 ? -50.475 -37.765 5.582 1.00 34.34 94 LEU A N 1
ATOM 641 C CA . LEU A 1 94 ? -50.948 -38.358 6.832 1.00 34.34 94 LEU A CA 1
ATOM 642 C C . LEU A 1 94 ? -50.875 -39.892 6.720 1.00 34.34 94 LEU A C 1
ATOM 644 O O . LEU A 1 94 ? -51.666 -40.472 5.978 1.00 34.34 94 LEU A O 1
ATOM 648 N N . ASP A 1 95 ? -50.004 -40.540 7.493 1.00 32.94 95 ASP A N 1
ATOM 649 C CA . ASP A 1 95 ? -50.158 -41.955 7.860 1.00 32.94 95 ASP A CA 1
ATOM 650 C C . ASP A 1 95 ? -49.924 -42.134 9.375 1.00 32.94 95 ASP A C 1
ATOM 652 O O . ASP A 1 95 ? -48.853 -41.779 9.879 1.00 32.94 95 ASP A O 1
ATOM 656 N N . PRO A 1 96 ? -50.918 -42.615 10.149 1.00 40.88 96 PRO A N 1
ATOM 657 C CA . PRO A 1 96 ? -50.787 -42.788 11.581 1.00 40.88 96 PRO A CA 1
ATOM 658 C C . PRO A 1 96 ? -50.396 -44.231 11.921 1.00 40.88 96 PRO A C 1
ATOM 660 O O . PRO A 1 96 ? -51.232 -45.133 11.912 1.00 40.88 96 PRO A O 1
ATOM 663 N N . GLY A 1 97 ? -49.159 -44.425 12.377 1.00 33.72 97 GLY A N 1
ATOM 664 C CA . GLY A 1 97 ? -48.861 -45.496 13.329 1.00 33.72 97 GLY A CA 1
ATOM 665 C C . GLY A 1 97 ? -47.596 -46.302 13.074 1.00 33.72 97 GLY A C 1
ATOM 666 O O . GLY A 1 97 ? -47.623 -47.282 12.343 1.00 33.72 97 GLY A O 1
ATOM 667 N N . ALA A 1 98 ? -46.546 -46.004 13.838 1.00 33.03 98 ALA A N 1
ATOM 668 C CA . ALA A 1 98 ? -45.662 -47.018 14.415 1.00 33.03 98 ALA A CA 1
ATOM 669 C C . ALA A 1 98 ? -44.822 -46.393 15.538 1.00 33.03 98 ALA A C 1
ATOM 671 O O . ALA A 1 98 ? -43.984 -45.527 15.308 1.00 33.03 98 ALA A O 1
ATOM 672 N N . ALA A 1 99 ? -45.063 -46.839 16.769 1.00 40.69 99 ALA A N 1
ATOM 673 C CA . ALA A 1 99 ? -44.202 -46.575 17.913 1.00 40.69 99 ALA A CA 1
ATOM 674 C C . ALA A 1 99 ? -42.975 -47.503 17.863 1.00 40.69 99 ALA A C 1
ATOM 676 O O . ALA A 1 99 ? -43.134 -48.709 17.675 1.00 40.69 99 ALA A O 1
ATOM 677 N N . GLY A 1 100 ? -41.773 -46.962 18.085 1.00 30.06 100 GLY A N 1
ATOM 678 C CA . GLY A 1 100 ? -40.541 -47.757 18.129 1.00 30.06 100 GLY A CA 1
ATOM 679 C C . GLY A 1 100 ? -39.280 -46.946 18.434 1.00 30.06 100 GLY A C 1
ATOM 680 O O . GLY A 1 100 ? -38.558 -46.561 17.532 1.00 30.06 100 GLY A O 1
ATOM 681 N N . THR A 1 101 ? -39.057 -46.703 19.726 1.00 34.06 101 THR A N 1
ATOM 682 C CA . THR A 1 101 ? -37.778 -46.524 20.447 1.00 34.06 101 THR A CA 1
ATOM 683 C C . THR A 1 101 ? -36.443 -46.497 19.675 1.00 34.06 101 THR A C 1
ATOM 685 O O . THR A 1 101 ? -36.031 -47.519 19.131 1.00 34.06 101 THR A O 1
ATOM 688 N N . GLY A 1 102 ? -35.659 -45.440 19.926 1.00 28.55 102 GLY A N 1
ATOM 689 C CA . GLY A 1 102 ? -34.220 -45.554 20.213 1.00 28.55 102 GLY A CA 1
ATOM 690 C C . GLY A 1 102 ? -33.274 -44.940 19.181 1.00 28.55 102 GLY A C 1
ATOM 691 O O . GLY A 1 102 ? -33.113 -45.483 18.098 1.00 28.55 102 GLY A O 1
ATOM 692 N N . GLY A 1 103 ? -32.579 -43.873 19.585 1.00 28.64 103 GLY A N 1
ATOM 693 C CA . GLY A 1 103 ? -31.466 -43.285 18.836 1.00 28.64 103 GLY A CA 1
ATOM 694 C C . GLY A 1 103 ? -31.546 -41.767 18.820 1.00 28.64 103 GLY A C 1
ATOM 695 O O . GLY A 1 103 ? -32.056 -41.187 17.873 1.00 28.64 103 GLY A O 1
ATOM 696 N N . GLY A 1 104 ? -31.089 -41.127 19.898 1.00 35.19 104 GLY A N 1
ATOM 697 C CA . GLY A 1 104 ? -30.807 -39.696 19.877 1.00 35.19 104 GLY A CA 1
ATOM 698 C C . GLY A 1 104 ? -29.562 -39.449 19.037 1.00 35.19 104 GLY A C 1
ATOM 699 O O . GLY A 1 104 ? -28.462 -39.412 19.576 1.00 35.19 104 GLY A O 1
ATOM 700 N N . GLU A 1 105 ? -29.743 -39.328 17.728 1.00 33.12 105 GLU A N 1
ATOM 701 C CA . GLU A 1 105 ? -28.940 -38.421 16.923 1.00 33.12 105 GLU A CA 1
ATOM 702 C C . GLU A 1 105 ? -29.614 -37.061 17.074 1.00 33.12 105 GLU A C 1
ATOM 704 O O . GLU A 1 105 ? -30.720 -36.836 16.580 1.00 33.12 105 GLU A O 1
ATOM 709 N N . GLU A 1 106 ? -28.974 -36.167 17.833 1.00 33.88 106 GLU A N 1
ATOM 710 C CA . GLU A 1 106 ? -29.107 -34.745 17.555 1.00 33.88 106 GLU A CA 1
ATOM 711 C C . GLU A 1 106 ? -28.753 -34.589 16.077 1.00 33.88 106 GLU A C 1
ATOM 713 O O . GLU A 1 106 ? -27.584 -34.558 15.694 1.00 33.88 106 GLU A O 1
ATOM 718 N N . ALA A 1 107 ? -29.790 -34.549 15.240 1.00 35.84 107 ALA A N 1
ATOM 719 C CA . ALA A 1 107 ? -29.774 -33.761 14.033 1.00 35.84 107 ALA A CA 1
ATOM 720 C C . ALA A 1 107 ? -29.411 -32.355 14.504 1.00 35.84 107 ALA A C 1
ATOM 722 O O . ALA A 1 107 ? -30.271 -31.588 14.943 1.00 35.84 107 ALA A O 1
ATOM 723 N N . GLY A 1 108 ? -28.102 -32.087 14.542 1.00 33.72 108 GLY A N 1
ATOM 724 C CA . GLY A 1 108 ? -27.584 -30.744 14.644 1.00 33.72 108 GLY A CA 1
ATOM 725 C C . GLY A 1 108 ? -28.352 -29.966 13.603 1.00 33.72 108 GLY A C 1
ATOM 726 O O . GLY A 1 108 ? -28.341 -30.349 12.430 1.00 33.72 108 GLY A O 1
ATOM 727 N N . ALA A 1 109 ? -29.111 -28.979 14.081 1.00 35.22 109 ALA A N 1
ATOM 728 C CA . ALA A 1 109 ? -29.703 -27.961 13.247 1.00 35.22 109 ALA A CA 1
ATOM 729 C C . ALA A 1 109 ? -28.666 -27.661 12.173 1.00 35.22 109 ALA A C 1
ATOM 731 O O . ALA A 1 109 ? -27.536 -27.305 12.518 1.00 35.22 109 ALA A O 1
ATOM 732 N N . GLY A 1 110 ? -29.011 -27.953 10.915 1.00 36.56 110 GLY A N 1
ATOM 733 C CA . GLY A 1 110 ? -28.236 -27.466 9.797 1.00 36.56 110 GLY A CA 1
ATOM 734 C C . GLY A 1 110 ? -28.176 -25.976 10.032 1.00 36.56 110 GLY A C 1
ATOM 735 O O . GLY A 1 110 ? -29.186 -25.295 9.871 1.00 36.56 110 GLY A O 1
ATOM 736 N N . ALA A 1 111 ? -27.043 -25.515 10.564 1.00 38.88 111 ALA A N 1
ATOM 737 C CA . ALA A 1 111 ? -26.698 -24.126 10.485 1.00 38.88 111 ALA A CA 1
ATOM 738 C C . ALA A 1 111 ? -26.847 -23.860 9.000 1.00 38.88 111 ALA A C 1
ATOM 740 O O . ALA A 1 111 ? -26.214 -24.546 8.190 1.00 38.88 111 ALA A O 1
ATOM 741 N N . GLU A 1 112 ? -27.789 -22.984 8.661 1.00 42.34 112 GLU A N 1
ATOM 742 C CA . GLU A 1 112 ? -27.690 -22.202 7.447 1.00 42.34 112 GLU A CA 1
ATOM 743 C C . GLU A 1 112 ? -26.204 -21.868 7.368 1.00 42.34 112 GLU A C 1
ATOM 745 O O . GLU A 1 112 ? -25.674 -21.207 8.264 1.00 42.34 112 GLU A O 1
ATOM 750 N N . ALA A 1 113 ? -25.482 -22.524 6.457 1.00 50.25 113 ALA A N 1
ATOM 751 C CA . ALA A 1 113 ? -24.124 -22.126 6.176 1.00 50.25 113 ALA A CA 1
ATOM 752 C C . ALA A 1 113 ? -24.345 -20.760 5.553 1.00 50.25 113 ALA A C 1
ATOM 754 O O . ALA A 1 113 ? -24.715 -20.670 4.387 1.00 50.25 113 ALA A O 1
ATOM 755 N N . GLU A 1 114 ? -24.351 -19.739 6.409 1.00 55.12 114 GLU A N 1
ATOM 756 C CA . GLU A 1 114 ? -24.449 -18.359 5.999 1.00 55.12 114 GLU A CA 1
ATOM 757 C C . GLU A 1 114 ? -23.364 -18.207 4.941 1.00 55.12 114 GLU A C 1
ATOM 759 O O . GLU A 1 114 ? -22.216 -18.589 5.187 1.00 55.12 114 GLU A O 1
ATOM 764 N N . ASP A 1 115 ? -23.766 -17.769 3.748 1.00 67.19 115 ASP A N 1
ATOM 765 C CA . ASP A 1 115 ? -22.875 -17.431 2.643 1.00 67.19 115 ASP A CA 1
ATOM 766 C C . ASP A 1 115 ? -21.980 -16.270 3.118 1.00 67.19 115 ASP A C 1
ATOM 768 O O . ASP A 1 115 ? -22.264 -15.096 2.883 1.00 67.19 115 ASP A O 1
ATOM 772 N N . ALA A 1 116 ? -20.970 -16.604 3.915 1.00 73.62 116 ALA A N 1
ATOM 773 C CA . ALA A 1 116 ? -20.122 -15.691 4.653 1.00 73.62 116 ALA A CA 1
ATOM 774 C C . ALA A 1 116 ? -18.670 -15.995 4.297 1.00 73.62 116 ALA A C 1
ATOM 776 O O . ALA A 1 116 ? -18.175 -17.092 4.561 1.00 73.62 116 ALA A O 1
ATOM 777 N N . ASP A 1 117 ? -18.002 -14.998 3.723 1.00 81.38 117 ASP A N 1
ATOM 778 C CA . ASP A 1 117 ? -16.599 -15.095 3.341 1.00 81.38 117 ASP A CA 1
ATOM 779 C C . ASP A 1 117 ? -15.723 -15.353 4.580 1.00 81.38 117 ASP A C 1
ATOM 781 O O . ASP A 1 117 ? -15.834 -14.680 5.612 1.00 81.38 117 ASP A O 1
ATOM 785 N N . SER A 1 118 ? -14.829 -16.336 4.485 1.00 85.50 118 SER A N 1
ATOM 786 C CA . SER A 1 118 ? -13.967 -16.783 5.578 1.00 85.50 118 SER A CA 1
ATOM 787 C C . SER A 1 118 ? -12.521 -16.968 5.126 1.00 85.50 118 SER A C 1
ATOM 789 O O . SER A 1 118 ? -12.226 -17.366 4.003 1.00 85.50 118 SER A O 1
ATOM 791 N N . PHE A 1 119 ? -11.568 -16.792 6.047 1.00 85.12 119 PHE A N 1
ATOM 792 C CA . PHE A 1 119 ? -10.153 -17.107 5.792 1.00 85.12 119 PHE A CA 1
ATOM 793 C C . PHE A 1 119 ? -9.889 -18.602 5.531 1.00 85.12 119 PHE A C 1
ATOM 795 O O . PHE A 1 119 ? -8.777 -18.985 5.157 1.00 85.12 119 PHE A O 1
ATOM 802 N N . GLU A 1 120 ? -10.881 -19.465 5.757 1.00 84.56 120 GLU A N 1
ATOM 803 C CA . GLU A 1 120 ? -10.800 -20.889 5.428 1.00 84.56 120 GLU A CA 1
ATOM 804 C C . GLU A 1 120 ? -11.024 -21.175 3.935 1.00 84.56 120 GLU A C 1
ATOM 806 O O . GLU A 1 120 ? -10.591 -22.240 3.455 1.00 84.56 120 GLU A O 1
ATOM 811 N N . ASP A 1 121 ? -11.619 -20.214 3.219 1.00 84.38 121 ASP A N 1
ATOM 812 C CA . ASP A 1 121 ? -12.016 -20.314 1.821 1.00 84.38 121 ASP A CA 1
ATOM 813 C C . ASP A 1 121 ? -10.822 -20.439 0.878 1.00 84.38 121 ASP A C 1
ATOM 815 O O . ASP A 1 121 ? -9.653 -20.192 1.206 1.00 84.38 121 ASP A O 1
ATOM 819 N N . SER A 1 122 ? -11.126 -20.871 -0.343 1.00 83.88 122 SER A N 1
ATOM 820 C CA . SER A 1 122 ? -10.113 -21.123 -1.362 1.00 83.88 122 SER A CA 1
ATOM 821 C C . SER A 1 122 ? -9.380 -19.846 -1.780 1.00 83.88 122 SER A C 1
ATOM 823 O O . SER A 1 122 ? -8.161 -19.883 -1.979 1.00 83.88 122 SER A O 1
ATOM 825 N N . TRP A 1 123 ? -10.097 -18.719 -1.833 1.00 86.88 123 TRP A N 1
ATOM 826 C CA . TRP A 1 123 ? -9.573 -17.421 -2.240 1.00 86.88 123 TRP A CA 1
ATOM 827 C C . TRP A 1 123 ? -8.555 -16.842 -1.250 1.00 86.88 123 TRP A C 1
ATOM 829 O O . TRP A 1 123 ? -7.610 -16.168 -1.665 1.00 86.88 123 TRP A O 1
ATOM 839 N N . ALA A 1 124 ? -8.694 -17.149 0.043 1.00 86.00 124 ALA A N 1
ATOM 840 C CA . ALA A 1 124 ? -7.824 -16.641 1.104 1.00 86.00 124 ALA A CA 1
ATOM 841 C C . ALA A 1 124 ? -6.444 -17.328 1.138 1.00 86.00 124 ALA A C 1
ATOM 843 O O . ALA A 1 124 ? -5.513 -16.865 1.804 1.00 86.00 124 ALA A O 1
ATOM 844 N N . ARG A 1 125 ? -6.271 -18.449 0.422 1.00 88.94 125 ARG A N 1
ATOM 845 C CA . ARG A 1 125 ? -5.013 -19.208 0.412 1.00 88.94 125 ARG A CA 1
ATOM 846 C C . ARG A 1 125 ? -4.058 -18.688 -0.666 1.00 88.94 125 ARG A C 1
ATOM 848 O O . ARG A 1 125 ? -4.477 -18.456 -1.798 1.00 88.94 125 ARG A O 1
ATOM 855 N N . PRO A 1 126 ? -2.743 -18.591 -0.383 1.00 89.62 126 PRO A N 1
ATOM 856 C CA . PRO A 1 126 ? -1.769 -18.185 -1.390 1.00 89.62 126 PRO A CA 1
ATOM 857 C C . PRO A 1 126 ? -1.779 -19.103 -2.617 1.00 89.62 126 PRO A C 1
ATOM 859 O O . PRO A 1 126 ? -1.613 -20.321 -2.505 1.00 89.62 126 PRO A O 1
ATOM 862 N N . MET A 1 127 ? -1.892 -18.503 -3.798 1.00 89.06 127 MET A N 1
ATOM 863 C CA . MET A 1 127 ? -1.894 -19.199 -5.081 1.00 89.06 127 MET A CA 1
ATOM 864 C C . MET A 1 127 ? -0.541 -19.065 -5.778 1.00 89.06 127 MET A C 1
ATOM 866 O O . MET A 1 127 ? 0.148 -18.050 -5.659 1.00 89.06 127 MET A O 1
ATOM 870 N N . ARG A 1 128 ? -0.152 -20.101 -6.528 1.00 90.31 128 ARG A N 1
ATOM 871 C CA . ARG A 1 128 ? 1.046 -20.089 -7.377 1.00 90.31 128 ARG A CA 1
ATOM 872 C C . ARG A 1 128 ? 0.656 -20.386 -8.813 1.00 90.31 128 ARG A C 1
ATOM 874 O O . ARG A 1 128 ? 0.138 -21.461 -9.105 1.00 90.31 128 ARG A O 1
ATOM 881 N N . ILE A 1 129 ? 0.931 -19.439 -9.699 1.00 89.38 129 ILE A N 1
ATOM 882 C CA . ILE A 1 129 ? 0.563 -19.493 -11.110 1.00 89.38 129 ILE A CA 1
ATOM 883 C C . ILE A 1 129 ? 1.845 -19.517 -11.943 1.00 89.38 129 ILE A C 1
ATOM 885 O O . ILE A 1 129 ? 2.690 -18.627 -11.850 1.00 89.38 129 ILE A O 1
ATOM 889 N N . MET A 1 130 ? 1.986 -20.550 -12.775 1.00 89.38 130 MET A N 1
ATOM 890 C CA . MET A 1 130 ? 3.127 -20.716 -13.676 1.00 89.38 130 MET A CA 1
ATOM 891 C C . MET A 1 130 ? 2.778 -20.205 -15.076 1.00 89.38 130 MET A C 1
ATOM 893 O O . MET A 1 130 ? 1.932 -20.776 -15.761 1.00 89.38 130 MET A O 1
ATOM 897 N N . MET A 1 131 ? 3.472 -19.162 -15.529 1.00 86.62 131 MET A N 1
ATOM 898 C CA . MET A 1 131 ? 3.316 -18.552 -16.854 1.00 86.62 131 MET A CA 1
ATOM 899 C C . MET A 1 131 ? 4.593 -18.753 -17.675 1.00 86.62 131 MET A C 1
ATOM 901 O O . MET A 1 131 ? 5.469 -17.887 -17.753 1.00 86.62 131 MET A O 1
ATOM 905 N N . GLY A 1 132 ? 4.721 -19.934 -18.282 1.00 87.00 132 GLY A N 1
ATOM 906 C CA . GLY A 1 132 ? 5.939 -20.337 -18.986 1.00 87.00 132 GLY A CA 1
ATOM 907 C C . GLY A 1 132 ? 7.108 -20.518 -18.016 1.00 87.00 132 GLY A C 1
ATOM 908 O O . GLY A 1 132 ? 7.131 -21.479 -17.256 1.00 87.00 132 GLY A O 1
ATOM 909 N N . GLU A 1 133 ? 8.074 -19.599 -18.052 1.00 87.38 133 GLU A N 1
ATOM 910 C CA . GLU A 1 133 ? 9.254 -19.594 -17.166 1.00 87.38 133 GLU A CA 1
ATOM 911 C C . GLU A 1 133 ? 9.091 -18.665 -15.947 1.00 87.38 133 GLU A C 1
ATOM 913 O O . GLU A 1 133 ? 10.015 -18.535 -15.148 1.00 87.38 133 GLU A O 1
ATOM 918 N N . ILE A 1 134 ? 7.950 -17.978 -15.819 1.00 89.62 134 ILE A N 1
ATOM 919 C CA . ILE A 1 134 ? 7.687 -17.021 -14.739 1.00 89.62 134 ILE A CA 1
ATOM 920 C C . ILE A 1 134 ? 6.769 -17.683 -13.711 1.00 89.62 134 ILE A C 1
ATOM 922 O O . ILE A 1 134 ? 5.666 -18.109 -14.051 1.00 89.62 134 ILE A O 1
ATOM 926 N N . GLU A 1 135 ? 7.224 -17.744 -12.463 1.00 92.75 135 GLU A N 1
ATOM 927 C CA . GLU A 1 135 ? 6.404 -18.114 -11.307 1.00 92.75 135 GLU A CA 1
ATOM 928 C C . GLU A 1 135 ? 5.823 -16.839 -10.688 1.00 92.75 135 GLU A C 1
ATOM 930 O O . GLU A 1 135 ? 6.562 -15.901 -10.380 1.00 92.75 135 GLU A O 1
ATOM 935 N N . ILE A 1 136 ? 4.500 -16.792 -10.539 1.00 91.06 136 ILE A N 1
ATOM 936 C CA . ILE A 1 136 ? 3.777 -15.693 -9.899 1.00 91.06 136 ILE A CA 1
ATOM 937 C C . ILE A 1 136 ? 3.116 -16.244 -8.644 1.00 91.06 136 ILE A C 1
ATOM 939 O O . ILE A 1 136 ? 2.337 -17.194 -8.713 1.00 91.06 136 ILE A O 1
ATOM 943 N N . GLN A 1 137 ? 3.427 -15.640 -7.502 1.00 92.50 137 GLN A N 1
ATOM 944 C CA . GLN A 1 137 ? 2.731 -15.892 -6.249 1.00 92.50 137 GLN A CA 1
ATOM 945 C C . GLN A 1 137 ? 1.695 -14.791 -6.035 1.00 92.50 137 GLN A C 1
ATOM 947 O O . GLN A 1 137 ? 2.016 -13.610 -6.161 1.00 92.50 137 GLN A O 1
ATOM 952 N N . THR A 1 138 ? 0.467 -15.180 -5.709 1.00 89.69 138 THR A N 1
ATOM 953 C CA . THR A 1 138 ? -0.636 -14.249 -5.475 1.00 89.69 138 THR A CA 1
ATOM 954 C C . THR A 1 138 ? -1.276 -14.512 -4.121 1.00 89.69 138 THR A C 1
ATOM 956 O O . THR A 1 138 ? -1.372 -15.655 -3.676 1.00 89.69 138 THR A O 1
ATOM 959 N N . PHE A 1 139 ? -1.692 -13.433 -3.473 1.00 90.69 139 PHE A N 1
ATOM 960 C CA . PHE A 1 139 ? -2.466 -13.410 -2.242 1.00 90.69 139 PHE A CA 1
ATOM 961 C C . PHE A 1 139 ? -3.641 -12.457 -2.458 1.00 90.69 139 PHE A C 1
ATOM 963 O O . PHE A 1 139 ? -3.499 -11.451 -3.156 1.00 90.69 139 PHE A O 1
ATOM 970 N N . VAL A 1 140 ? -4.793 -12.804 -1.898 1.00 89.44 140 VAL A N 1
ATOM 971 C CA . VAL A 1 140 ? -5.989 -11.962 -1.890 1.00 89.44 140 VAL A CA 1
ATOM 972 C C . VAL A 1 140 ? -6.223 -11.542 -0.447 1.00 89.44 140 VAL A C 1
ATOM 974 O O . VAL A 1 140 ? -6.090 -12.362 0.461 1.00 89.44 140 VAL A O 1
ATOM 977 N N . GLN A 1 141 ? -6.524 -10.266 -0.238 1.00 87.50 141 GLN A N 1
ATOM 978 C CA . GLN A 1 141 ? -6.862 -9.725 1.069 1.00 87.50 141 GLN A CA 1
ATOM 979 C C . GLN A 1 141 ? -8.270 -9.148 1.002 1.00 87.50 141 GLN A C 1
ATOM 981 O O . GLN A 1 141 ? -8.581 -8.396 0.079 1.00 87.50 141 GLN A O 1
ATOM 986 N N . ASP A 1 142 ? -9.105 -9.509 1.972 1.00 88.81 142 ASP A N 1
ATOM 987 C CA . ASP A 1 142 ? -10.419 -8.900 2.122 1.00 88.81 142 ASP A CA 1
ATOM 988 C C . ASP A 1 142 ? -10.276 -7.513 2.762 1.00 88.81 142 ASP A C 1
ATOM 990 O O . ASP A 1 142 ? -9.937 -7.377 3.939 1.00 88.81 142 ASP A O 1
ATOM 994 N N . GLU A 1 143 ? -10.536 -6.470 1.980 1.00 88.38 143 GLU A N 1
ATOM 995 C CA . GLU A 1 143 ? -10.520 -5.085 2.452 1.00 88.38 143 GLU A CA 1
ATOM 996 C C . GLU A 1 143 ? -11.676 -4.779 3.420 1.00 88.38 143 GLU A C 1
ATOM 998 O O . GLU A 1 143 ? -11.554 -3.870 4.239 1.00 88.38 143 GLU A O 1
ATOM 1003 N N . ASN A 1 144 ? -12.769 -5.552 3.398 1.00 87.06 144 ASN A N 1
ATOM 1004 C CA . ASN A 1 144 ? -13.894 -5.384 4.322 1.00 87.06 144 ASN A CA 1
ATOM 1005 C C . ASN A 1 144 ? -13.561 -5.854 5.750 1.00 87.06 144 ASN A C 1
ATOM 1007 O O . ASN A 1 144 ? -14.216 -5.451 6.712 1.00 87.06 144 ASN A O 1
ATOM 1011 N N . SER A 1 145 ? -12.500 -6.650 5.908 1.00 88.50 145 SER A N 1
ATOM 1012 C CA . SER A 1 145 ? -11.954 -7.027 7.216 1.00 88.50 145 SER A CA 1
ATOM 1013 C C . SER A 1 145 ? -11.185 -5.892 7.916 1.00 88.50 145 SER A C 1
ATOM 1015 O O . SER A 1 145 ? -10.883 -5.996 9.108 1.00 88.50 145 SER A O 1
ATOM 1017 N N . LYS A 1 146 ? -10.887 -4.795 7.204 1.00 93.19 146 LYS A N 1
ATOM 1018 C CA . LYS A 1 146 ? -10.152 -3.627 7.712 1.00 93.19 146 LYS A CA 1
ATOM 1019 C C . LYS A 1 146 ? -11.096 -2.503 8.144 1.00 93.19 146 LYS A C 1
ATOM 1021 O O . LYS A 1 146 ? -12.240 -2.392 7.707 1.00 93.19 146 LYS A O 1
ATOM 1026 N N . PHE A 1 147 ? -10.605 -1.598 8.989 1.00 94.56 147 PHE A N 1
ATOM 1027 C CA . PHE A 1 147 ? -11.355 -0.405 9.370 1.00 94.56 147 PHE A CA 1
ATOM 1028 C C 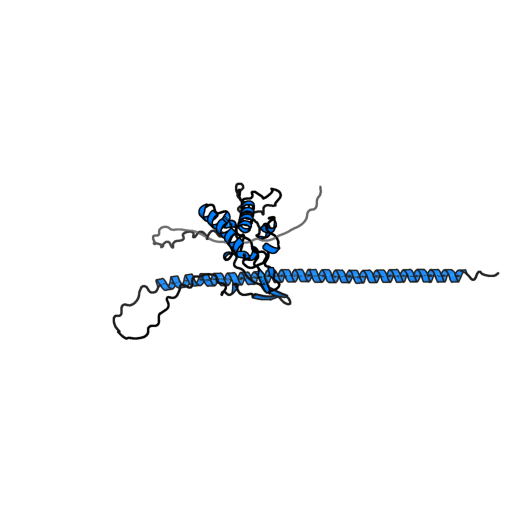. PHE A 1 147 ? -11.359 0.626 8.237 1.00 94.56 147 PHE A C 1
ATOM 1030 O O . PHE A 1 147 ? -10.323 1.185 7.871 1.00 94.56 147 PHE A O 1
ATOM 1037 N N . ASN A 1 148 ? -12.544 0.930 7.711 1.00 93.44 148 ASN A N 1
ATOM 1038 C CA . ASN A 1 148 ? -12.702 1.941 6.674 1.00 93.44 148 ASN A CA 1
ATOM 1039 C C . ASN A 1 148 ? -12.645 3.360 7.259 1.00 93.44 148 ASN A C 1
ATOM 1041 O O . ASN A 1 148 ? -13.546 3.776 7.995 1.00 93.44 148 ASN A O 1
ATOM 1045 N N . LEU A 1 149 ? -11.629 4.136 6.877 1.00 93.56 149 LEU A N 1
ATOM 1046 C CA . LEU A 1 149 ? -11.432 5.510 7.349 1.00 93.56 149 LEU A CA 1
ATOM 1047 C C . LEU A 1 149 ? -12.581 6.448 6.961 1.00 93.56 149 LEU A C 1
ATOM 1049 O O . LEU A 1 149 ? -12.867 7.403 7.683 1.00 93.56 149 LEU A O 1
ATOM 1053 N N . LEU A 1 150 ? -13.288 6.151 5.869 1.00 90.00 150 LEU A N 1
ATOM 1054 C CA . LEU A 1 150 ? -14.422 6.953 5.407 1.00 90.00 150 LEU A CA 1
ATOM 1055 C C . LEU A 1 150 ? -15.614 6.912 6.371 1.00 90.00 150 LEU A C 1
ATOM 1057 O O . LEU A 1 150 ? -16.415 7.841 6.386 1.00 90.00 150 LEU A O 1
ATOM 1061 N N . SER A 1 151 ? -15.692 5.904 7.246 1.00 91.81 151 SER A N 1
ATOM 1062 C CA . SER A 1 151 ? -16.707 5.848 8.308 1.00 91.81 151 SER A CA 1
ATOM 1063 C C . SER A 1 151 ? -16.612 7.018 9.302 1.00 91.81 151 SER A C 1
ATOM 1065 O O . SER A 1 151 ? -17.593 7.368 9.954 1.00 91.81 151 SER A O 1
ATOM 1067 N N . MET A 1 152 ? -15.456 7.689 9.389 1.00 92.25 152 MET A N 1
ATOM 1068 C CA . MET A 1 152 ? -15.271 8.901 10.200 1.00 92.25 152 MET A CA 1
ATOM 1069 C C . MET A 1 152 ? -15.888 10.165 9.580 1.00 92.25 152 MET A C 1
ATOM 1071 O O . MET A 1 152 ? -15.853 11.231 10.211 1.00 92.25 152 MET A O 1
ATOM 1075 N N . LEU A 1 153 ? -16.441 10.051 8.369 1.00 89.50 153 LEU A N 1
ATOM 1076 C CA . LEU A 1 153 ? -17.165 11.097 7.648 1.00 89.50 153 LEU A CA 1
ATOM 1077 C C . LEU A 1 153 ? -18.672 10.810 7.531 1.00 89.50 153 LEU A C 1
ATOM 1079 O O . LEU A 1 153 ? -19.354 11.516 6.797 1.00 89.50 153 LEU A O 1
ATOM 1083 N N . ASP A 1 154 ? -19.197 9.805 8.243 1.00 89.12 154 ASP A N 1
ATOM 1084 C CA . ASP A 1 154 ? -20.629 9.472 8.214 1.00 89.12 154 ASP A CA 1
ATOM 1085 C C . ASP A 1 154 ? -21.500 10.711 8.535 1.00 89.12 154 ASP A C 1
ATOM 1087 O O . ASP A 1 154 ? -21.124 11.587 9.334 1.00 89.12 154 ASP A O 1
ATOM 1091 N N . GLU A 1 155 ? -22.656 10.804 7.875 1.00 87.88 155 GLU A N 1
ATOM 1092 C CA . GLU A 1 155 ? -23.635 11.873 8.083 1.00 87.88 155 GLU A CA 1
ATOM 1093 C C . GLU A 1 155 ? -24.239 11.799 9.492 1.00 87.88 155 GLU A C 1
ATOM 1095 O O . GLU A 1 155 ? -24.469 12.834 10.128 1.00 87.88 155 GLU A O 1
ATOM 1100 N N . ASP A 1 156 ? -24.442 10.580 10.002 1.00 91.94 156 ASP A N 1
ATOM 1101 C CA . ASP A 1 156 ? -24.914 10.316 11.356 1.00 91.94 156 ASP A CA 1
ATOM 1102 C C . ASP A 1 156 ? -23.810 10.649 12.373 1.00 91.94 156 ASP A C 1
ATOM 1104 O O . ASP A 1 156 ? -22.746 10.024 12.427 1.00 91.94 156 ASP A O 1
ATOM 1108 N N . GLU A 1 157 ? -24.076 11.650 13.216 1.00 93.81 157 GLU A N 1
ATOM 1109 C CA . GLU A 1 157 ? -23.118 12.144 14.203 1.00 93.81 157 GLU A CA 1
ATOM 1110 C C . GLU A 1 157 ? -22.688 11.070 15.212 1.00 93.81 157 GLU A C 1
ATOM 1112 O O . GLU A 1 157 ? -21.518 11.038 15.606 1.00 93.81 157 GLU A O 1
ATOM 1117 N N . ASP A 1 158 ? -23.594 10.182 15.621 1.00 95.62 158 ASP A N 1
ATOM 1118 C CA . ASP A 1 158 ? -23.282 9.151 16.605 1.00 95.62 158 ASP A CA 1
ATOM 1119 C C . ASP A 1 158 ? -22.432 8.043 15.981 1.00 95.62 158 ASP A C 1
ATOM 1121 O O . ASP A 1 158 ? -21.466 7.595 16.607 1.00 95.62 158 ASP A O 1
ATOM 1125 N N . ARG A 1 159 ? -22.721 7.644 14.734 1.00 92.25 159 ARG A N 1
ATOM 1126 C CA . ARG A 1 159 ? -21.873 6.697 13.983 1.00 92.25 159 ARG A CA 1
ATOM 1127 C C . ARG A 1 159 ? -20.491 7.271 13.734 1.00 92.25 159 ARG A C 1
ATOM 1129 O O . ARG A 1 159 ? -19.494 6.608 14.014 1.00 92.25 159 ARG A O 1
ATOM 1136 N N . ARG A 1 160 ? -20.430 8.527 13.300 1.00 94.31 160 ARG A N 1
ATOM 1137 C CA . ARG A 1 160 ? -19.185 9.255 13.074 1.00 94.31 160 ARG A CA 1
ATOM 1138 C C . ARG A 1 160 ? -18.338 9.356 14.341 1.00 94.31 160 ARG A C 1
ATOM 1140 O O . ARG A 1 160 ? -17.134 9.111 14.291 1.00 94.31 160 ARG A O 1
ATOM 1147 N N . ARG A 1 161 ? -18.942 9.695 15.487 1.00 96.50 161 ARG A N 1
ATOM 1148 C CA . ARG A 1 161 ? -18.238 9.764 16.779 1.00 96.50 161 ARG A CA 1
ATOM 1149 C C . ARG A 1 161 ? -17.689 8.394 17.174 1.00 96.50 161 ARG A C 1
ATOM 1151 O O . ARG A 1 161 ? -16.507 8.281 17.475 1.00 96.50 161 ARG A O 1
ATOM 1158 N N . GLN A 1 162 ? -18.507 7.346 17.067 1.00 96.75 162 GLN A N 1
ATOM 1159 C CA . GLN A 1 162 ? -18.065 5.977 17.334 1.00 96.75 162 GLN A CA 1
ATOM 1160 C C . GLN A 1 162 ? -16.932 5.530 16.403 1.00 96.75 162 GLN A C 1
ATOM 1162 O O . GLN A 1 162 ? -16.016 4.853 16.857 1.00 96.75 162 GLN A O 1
ATOM 1167 N N . ALA A 1 163 ? -16.972 5.889 15.119 1.00 95.56 163 ALA A N 1
ATOM 1168 C CA . ALA A 1 163 ? -15.906 5.582 14.170 1.00 95.56 163 ALA A CA 1
ATOM 1169 C C . ALA A 1 163 ? -14.587 6.267 14.562 1.00 95.56 163 ALA A C 1
ATOM 1171 O O . ALA A 1 163 ? -13.539 5.626 14.568 1.00 95.56 163 ALA A O 1
ATOM 1172 N N . ARG A 1 164 ? -14.636 7.540 14.969 1.00 96.88 164 ARG A N 1
ATOM 1173 C CA . ARG A 1 164 ? -13.460 8.284 15.456 1.00 96.88 164 ARG A CA 1
ATOM 1174 C C . ARG A 1 164 ? -12.877 7.684 16.736 1.00 96.88 164 ARG A C 1
ATOM 1176 O O . ARG A 1 164 ? -11.657 7.569 16.846 1.00 96.88 164 ARG A O 1
ATOM 1183 N N . ASP A 1 165 ? -13.731 7.269 17.669 1.00 96.88 165 ASP A N 1
ATOM 1184 C CA . ASP A 1 165 ? -13.302 6.609 18.907 1.00 96.88 165 ASP A CA 1
ATOM 1185 C C . ASP A 1 165 ? -12.664 5.242 18.613 1.00 96.88 165 ASP A C 1
ATOM 1187 O O . ASP A 1 165 ? -11.608 4.918 19.153 1.00 96.88 165 ASP A O 1
ATOM 1191 N N . ARG A 1 166 ? -13.259 4.457 17.702 1.00 96.69 166 ARG A N 1
ATOM 1192 C CA . ARG A 1 166 ? -12.697 3.174 17.248 1.00 96.69 166 ARG A CA 1
ATOM 1193 C C . ARG A 1 166 ? -11.353 3.352 16.547 1.00 96.69 166 ARG A C 1
ATOM 1195 O O . ARG A 1 166 ? -10.449 2.579 16.823 1.00 96.69 166 ARG A O 1
ATOM 1202 N N . CYS A 1 167 ? -11.207 4.362 15.691 1.00 97.06 167 CYS A N 1
ATOM 1203 C CA . CYS A 1 167 ? -9.952 4.656 14.999 1.00 97.06 167 CYS A CA 1
ATOM 1204 C C . CYS A 1 167 ? -8.804 4.902 15.992 1.00 97.06 167 CYS A C 1
ATOM 1206 O O . CYS A 1 167 ? -7.777 4.232 15.919 1.00 97.06 167 CYS A O 1
ATOM 1208 N N . ALA A 1 168 ? -9.013 5.772 16.986 1.00 96.75 168 ALA A N 1
ATOM 1209 C CA . ALA A 1 168 ? -8.016 6.008 18.033 1.00 96.75 168 ALA A CA 1
ATOM 1210 C C . ALA A 1 168 ? -7.723 4.739 18.852 1.00 96.75 168 ALA A C 1
ATOM 1212 O O . ALA A 1 168 ? -6.570 4.430 19.126 1.00 96.75 168 ALA A O 1
ATOM 1213 N N . ALA A 1 169 ? -8.755 3.956 19.171 1.00 96.50 169 ALA A N 1
ATOM 1214 C CA . ALA A 1 169 ? -8.613 2.702 19.907 1.00 96.50 169 ALA A CA 1
ATOM 1215 C C . ALA A 1 169 ? -7.900 1.582 19.120 1.00 96.50 169 ALA A C 1
ATOM 1217 O O . ALA A 1 169 ? -7.394 0.642 19.737 1.00 96.50 169 ALA A O 1
ATOM 1218 N N . ILE A 1 170 ? -7.913 1.635 17.783 1.00 96.62 170 ILE A N 1
ATOM 1219 C CA . ILE A 1 170 ? -7.129 0.753 16.907 1.00 96.62 170 ILE A CA 1
ATOM 1220 C C . ILE A 1 170 ? -5.676 1.223 16.884 1.00 96.62 170 ILE A C 1
ATOM 1222 O O . ILE A 1 170 ? -4.791 0.392 17.038 1.00 96.62 170 ILE A O 1
ATOM 1226 N N . LEU A 1 171 ? -5.438 2.530 16.741 1.00 96.62 171 LEU A N 1
ATOM 1227 C CA . LEU A 1 171 ? -4.094 3.117 16.741 1.00 96.62 171 LEU A CA 1
ATOM 1228 C C . LEU A 1 171 ? -3.335 2.828 18.046 1.00 96.62 171 LEU A C 1
ATOM 1230 O O . LEU A 1 171 ? -2.213 2.343 17.977 1.00 96.62 171 LEU A O 1
ATOM 1234 N N . ASP A 1 172 ? -3.972 3.026 19.204 1.00 96.25 172 ASP A N 1
ATOM 1235 C CA . ASP A 1 172 ? -3.415 2.703 20.536 1.00 96.25 172 ASP A CA 1
ATOM 1236 C C . ASP A 1 172 ? -3.074 1.208 20.683 1.00 96.25 172 ASP A C 1
ATOM 1238 O O . ASP A 1 172 ? -2.092 0.821 21.306 1.00 96.25 172 ASP A O 1
ATOM 1242 N N . ARG A 1 173 ? -3.858 0.324 20.052 1.00 96.06 173 ARG A N 1
ATOM 1243 C CA . ARG A 1 173 ? -3.626 -1.129 20.130 1.00 96.06 173 ARG A CA 1
ATOM 1244 C C . ARG A 1 173 ? -2.731 -1.688 19.036 1.00 96.06 173 ARG A C 1
ATOM 1246 O O . ARG A 1 173 ? -2.380 -2.868 19.094 1.00 96.06 173 ARG A O 1
ATOM 1253 N N . LEU A 1 174 ? -2.392 -0.886 18.029 1.00 94.69 174 LEU A N 1
ATOM 1254 C CA . LEU A 1 174 ? -1.730 -1.351 16.815 1.00 94.69 174 LEU A CA 1
ATOM 1255 C C . LEU A 1 174 ? -0.382 -1.991 17.143 1.00 94.69 174 LEU A C 1
ATOM 1257 O O . LEU A 1 174 ? -0.065 -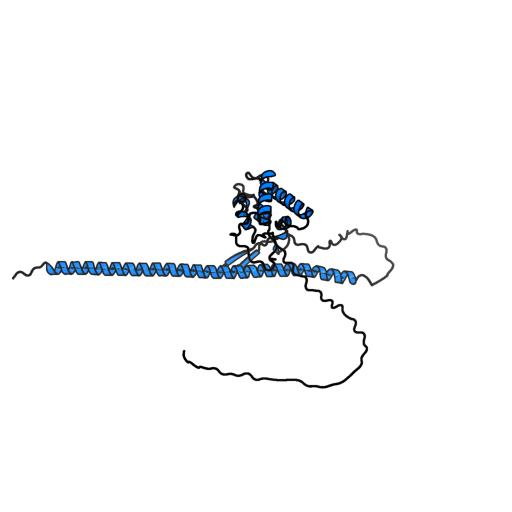3.073 16.653 1.00 94.69 174 LEU A O 1
ATOM 1261 N N . ARG A 1 175 ? 0.400 -1.335 18.001 1.00 92.88 175 ARG A N 1
ATOM 1262 C CA . ARG A 1 175 ? 1.777 -1.724 18.321 1.00 92.88 175 ARG A CA 1
ATOM 1263 C C . ARG A 1 175 ? 1.976 -2.036 19.795 1.00 92.88 175 ARG A C 1
ATOM 1265 O O . ARG A 1 175 ? 3.102 -1.986 20.290 1.00 92.88 175 ARG A O 1
ATOM 1272 N N . THR A 1 176 ? 0.916 -2.489 20.465 1.00 93.06 176 THR A N 1
ATOM 1273 C CA . THR A 1 176 ? 0.995 -2.832 21.882 1.00 93.06 176 THR A CA 1
ATOM 1274 C C . THR A 1 176 ? 2.087 -3.866 22.144 1.00 93.06 176 THR A C 1
ATOM 1276 O O . THR A 1 176 ? 2.034 -5.007 21.676 1.00 93.06 176 THR A O 1
ATOM 1279 N N . GLY A 1 177 ? 3.073 -3.471 22.950 1.00 89.50 177 GLY A N 1
ATOM 1280 C CA . GLY A 1 177 ? 4.211 -4.315 23.318 1.00 89.50 177 GLY A CA 1
ATOM 1281 C C . GLY A 1 177 ? 5.423 -4.232 22.385 1.00 89.50 177 GLY A C 1
ATOM 1282 O O . GLY A 1 177 ? 6.349 -5.033 22.553 1.00 89.50 177 GLY A O 1
ATOM 1283 N N . PHE A 1 178 ? 5.438 -3.289 21.443 1.00 91.38 178 PHE A N 1
ATOM 1284 C CA . PHE A 1 178 ? 6.636 -2.859 20.719 1.00 91.38 178 PHE A CA 1
ATOM 1285 C C . PHE A 1 178 ? 7.215 -1.570 21.332 1.00 91.38 178 PHE A C 1
ATOM 1287 O O . PHE A 1 178 ? 6.580 -0.928 22.164 1.00 91.38 178 PHE A O 1
ATOM 1294 N N . ASP A 1 179 ? 8.455 -1.223 20.975 1.00 89.94 179 ASP A N 1
ATOM 1295 C CA . ASP A 1 179 ? 9.142 -0.041 21.529 1.00 89.94 179 ASP A CA 1
ATOM 1296 C C . ASP A 1 179 ? 8.560 1.285 21.002 1.00 89.94 179 ASP A C 1
ATOM 1298 O O . ASP A 1 179 ? 8.735 2.331 21.623 1.00 89.94 179 ASP A O 1
ATOM 1302 N N . ASP A 1 180 ? 7.883 1.225 19.858 1.00 90.06 180 ASP A N 1
ATOM 1303 C CA . ASP A 1 180 ? 7.218 2.312 19.142 1.00 90.06 180 ASP A CA 1
ATOM 1304 C C . ASP A 1 180 ? 5.686 2.236 19.269 1.00 90.06 180 ASP A C 1
ATOM 1306 O O . ASP A 1 180 ? 4.951 2.561 18.338 1.00 90.06 180 ASP A O 1
ATOM 1310 N N . ASP A 1 181 ? 5.212 1.740 20.412 1.00 94.06 181 ASP A N 1
ATOM 1311 C CA . ASP A 1 181 ? 3.794 1.735 20.763 1.00 94.06 181 ASP A CA 1
ATOM 1312 C C . ASP A 1 181 ? 3.256 3.166 20.891 1.00 94.06 181 ASP A C 1
ATOM 1314 O O . ASP A 1 181 ? 3.930 4.035 21.451 1.00 94.06 181 ASP A O 1
ATOM 1318 N N . LEU A 1 182 ? 2.047 3.398 20.382 1.00 94.12 182 LEU A N 1
ATOM 1319 C CA . LEU A 1 182 ? 1.394 4.705 20.431 1.00 94.12 182 LEU A CA 1
ATOM 1320 C C . LEU A 1 182 ? 0.566 4.792 21.705 1.00 94.12 182 LEU A C 1
ATOM 1322 O O . LEU A 1 182 ? -0.259 3.919 21.955 1.00 94.12 182 LEU A O 1
ATOM 1326 N N . ASP A 1 183 ? 0.740 5.857 22.484 1.00 93.94 183 ASP A N 1
ATOM 1327 C CA . ASP A 1 183 ? -0.144 6.085 23.625 1.00 93.94 183 ASP A CA 1
ATOM 1328 C C . ASP A 1 183 ? -1.518 6.641 23.195 1.00 93.94 183 ASP A C 1
ATOM 1330 O O . ASP A 1 183 ? -1.704 7.142 22.081 1.00 93.94 183 ASP A O 1
ATOM 1334 N N . ASP A 1 184 ? -2.494 6.595 24.107 1.00 94.56 184 ASP A N 1
ATOM 1335 C CA . ASP A 1 184 ? -3.842 7.145 23.901 1.00 94.56 184 ASP A CA 1
ATOM 1336 C C . ASP A 1 184 ? -3.838 8.589 23.346 1.00 94.56 184 ASP A C 1
ATOM 1338 O O . ASP A 1 184 ? -4.741 8.984 22.598 1.00 94.56 184 ASP A O 1
ATOM 1342 N N . LEU A 1 185 ? -2.855 9.414 23.733 1.00 95.88 185 LEU A N 1
ATOM 1343 C CA . LEU A 1 185 ? -2.769 10.820 23.339 1.00 95.88 185 LEU A CA 1
ATOM 1344 C C . LEU A 1 185 ? -2.209 10.971 21.919 1.00 95.88 185 LEU A C 1
ATOM 1346 O O . LEU A 1 185 ? -2.733 11.772 21.144 1.00 95.88 185 LEU A O 1
ATOM 1350 N N . GLU A 1 186 ? -1.165 10.228 21.574 1.00 96.00 186 GLU A N 1
ATOM 1351 C CA . GLU A 1 186 ? -0.558 10.182 20.245 1.00 96.00 186 GLU A CA 1
ATOM 1352 C C . GLU A 1 186 ? -1.528 9.581 19.228 1.00 96.00 186 GLU A C 1
ATOM 1354 O O . GLU A 1 186 ? -1.762 10.181 18.176 1.00 96.00 186 GLU A O 1
ATOM 1359 N N . ALA A 1 187 ? -2.186 8.474 19.579 1.00 96.75 187 ALA A N 1
ATOM 1360 C CA . ALA A 1 187 ? -3.243 7.860 18.783 1.00 96.75 187 ALA A CA 1
ATOM 1361 C C . ALA A 1 187 ? -4.397 8.841 18.517 1.00 96.75 187 ALA A C 1
ATOM 1363 O O . ALA A 1 187 ? -4.884 8.956 17.390 1.00 96.75 187 ALA A O 1
ATOM 1364 N N . ALA A 1 188 ? -4.811 9.600 19.537 1.00 96.31 188 ALA A N 1
ATOM 1365 C CA . ALA A 1 188 ? -5.816 10.649 19.399 1.00 96.31 188 ALA A CA 1
ATOM 1366 C C . ALA A 1 188 ? -5.365 11.781 18.458 1.00 96.31 188 ALA A C 1
ATOM 1368 O O . ALA A 1 188 ? -6.153 12.220 17.620 1.00 96.31 188 ALA A O 1
ATOM 1369 N N . GLN A 1 189 ? -4.112 12.230 18.564 1.00 96.62 189 GLN A N 1
ATOM 1370 C CA . GLN A 1 189 ? -3.552 13.268 17.691 1.00 96.62 189 GLN A CA 1
ATOM 1371 C C . GLN A 1 189 ? -3.503 12.810 16.231 1.00 96.62 189 GLN A C 1
ATOM 1373 O O . GLN A 1 189 ? -3.983 13.525 15.360 1.00 96.62 189 GLN A O 1
ATOM 1378 N N . ILE A 1 190 ? -3.010 11.596 15.968 1.00 96.50 190 ILE A N 1
ATOM 1379 C CA . ILE A 1 190 ? -2.974 11.018 14.616 1.00 96.50 190 ILE A CA 1
ATOM 1380 C C . ILE A 1 190 ? -4.393 10.895 14.049 1.00 96.50 190 ILE A C 1
ATOM 1382 O O . ILE A 1 190 ? -4.645 11.275 12.909 1.00 96.50 190 ILE A O 1
ATOM 1386 N N . ARG A 1 191 ? -5.353 10.421 14.850 1.00 96.25 191 ARG A N 1
ATOM 1387 C CA . ARG A 1 191 ? -6.767 10.342 14.456 1.00 96.25 191 ARG A CA 1
ATOM 1388 C C . ARG A 1 191 ? -7.348 11.712 14.100 1.00 96.25 191 ARG A C 1
ATOM 1390 O O . ARG A 1 191 ? -8.101 11.806 13.133 1.00 96.25 191 ARG A O 1
ATOM 1397 N N . ASP A 1 192 ? -7.009 12.761 14.846 1.00 95.69 192 ASP A N 1
ATOM 1398 C CA . ASP A 1 192 ? -7.457 14.127 14.555 1.00 95.69 192 ASP A CA 1
ATOM 1399 C C . ASP A 1 192 ? -6.828 14.685 13.271 1.00 95.69 192 ASP A C 1
ATOM 1401 O O . ASP A 1 192 ? -7.546 15.298 12.478 1.00 95.69 192 ASP A O 1
ATOM 1405 N N . ASP A 1 193 ? -5.549 14.399 13.019 1.00 94.44 193 ASP A N 1
ATOM 1406 C CA . ASP A 1 193 ? -4.855 14.770 11.779 1.00 94.44 193 ASP A CA 1
ATOM 1407 C C . ASP A 1 193 ? -5.478 14.063 10.562 1.00 94.44 193 ASP A C 1
ATOM 1409 O O . ASP A 1 193 ? -5.772 14.697 9.546 1.00 94.44 193 ASP A O 1
ATOM 1413 N N . ILE A 1 194 ? -5.780 12.762 10.676 1.00 93.62 194 ILE A N 1
ATOM 1414 C CA . ILE A 1 194 ? -6.476 12.003 9.623 1.00 93.62 194 ILE A CA 1
ATOM 1415 C C . ILE A 1 194 ? -7.858 12.608 9.357 1.00 93.62 194 ILE A C 1
ATOM 1417 O O . ILE A 1 194 ? -8.239 12.808 8.206 1.00 93.62 194 ILE A O 1
ATOM 1421 N N . VAL A 1 195 ? -8.627 12.922 10.402 1.00 92.50 195 VAL A N 1
ATOM 1422 C CA . VAL A 1 195 ? -9.949 13.546 10.244 1.00 92.50 195 VAL A CA 1
ATOM 1423 C C . VAL A 1 195 ? -9.838 14.914 9.572 1.00 92.50 195 VAL A C 1
ATOM 1425 O O . VAL A 1 195 ? -10.620 15.203 8.668 1.00 92.50 195 VAL A O 1
ATOM 1428 N N . ALA A 1 196 ? -8.879 15.750 9.975 1.00 90.75 196 ALA A N 1
ATOM 1429 C CA . ALA A 1 196 ? -8.667 17.064 9.374 1.00 90.75 196 ALA A CA 1
ATOM 1430 C C . ALA A 1 196 ? -8.299 16.963 7.883 1.00 90.75 196 ALA A C 1
ATOM 1432 O O . ALA A 1 196 ? -8.806 17.740 7.065 1.00 90.75 196 ALA A O 1
ATOM 1433 N N . TRP A 1 197 ? -7.501 15.955 7.519 1.00 88.81 197 TRP A N 1
ATOM 1434 C CA . TRP A 1 197 ? -7.174 15.626 6.133 1.00 88.81 197 TRP A CA 1
ATOM 1435 C C . TRP A 1 197 ? -8.399 15.185 5.321 1.00 88.81 197 TRP A C 1
ATOM 1437 O O . TRP A 1 197 ? -8.651 15.711 4.234 1.00 88.81 197 TRP A O 1
ATOM 1447 N N . LEU A 1 198 ? -9.196 14.257 5.859 1.00 87.88 198 LEU A N 1
ATOM 1448 C CA . LEU A 1 198 ? -10.409 13.728 5.221 1.00 87.88 198 LEU A CA 1
ATOM 1449 C C . LEU A 1 198 ? -11.504 14.793 5.046 1.00 87.88 198 LEU A C 1
ATOM 1451 O O . LEU A 1 198 ? -12.203 14.827 4.034 1.00 87.88 198 LEU A O 1
ATOM 1455 N N . GLU A 1 199 ? -11.636 15.705 6.007 1.00 86.44 199 GLU A N 1
ATOM 1456 C CA . GLU A 1 199 ? -12.534 16.862 5.919 1.00 86.44 199 GLU A CA 1
ATOM 1457 C C . GLU A 1 199 ? -11.992 17.966 4.995 1.00 86.44 199 GLU A C 1
ATOM 1459 O O . GLU A 1 199 ? -12.629 19.003 4.839 1.00 86.44 199 GLU A O 1
ATOM 1464 N N . GLY A 1 200 ? -10.815 17.776 4.389 1.00 78.69 200 GLY A N 1
ATOM 1465 C CA . GLY A 1 200 ? -10.233 18.715 3.435 1.00 78.69 200 GLY A CA 1
ATOM 1466 C C . GLY A 1 200 ? -9.753 20.034 4.046 1.00 78.69 200 GLY A C 1
ATOM 1467 O O . GLY A 1 200 ? -9.440 20.952 3.291 1.00 78.69 200 GLY A O 1
ATOM 1468 N N . ARG A 1 201 ? -9.671 20.145 5.382 1.00 72.38 201 ARG A N 1
ATOM 1469 C CA . ARG A 1 201 ? -9.255 21.377 6.078 1.00 72.38 201 ARG A CA 1
ATOM 1470 C C . ARG A 1 201 ? -7.782 21.707 5.849 1.00 72.38 201 ARG A C 1
ATOM 1472 O O . ARG A 1 201 ? -7.455 22.873 5.650 1.00 72.38 201 ARG A O 1
ATOM 1479 N N . ASP A 1 202 ? -6.946 20.675 5.809 1.00 69.00 202 ASP A N 1
ATOM 1480 C CA . ASP A 1 202 ? -5.491 20.799 5.644 1.00 69.00 202 ASP A CA 1
ATOM 1481 C C . ASP A 1 202 ? -5.021 20.467 4.217 1.00 69.00 202 ASP A C 1
ATOM 1483 O O . ASP A 1 202 ? -3.825 20.429 3.929 1.00 69.00 202 ASP A O 1
ATOM 1487 N N . ARG A 1 203 ? -5.961 20.236 3.289 1.00 67.62 203 ARG A N 1
ATOM 1488 C CA . ARG A 1 203 ? -5.640 19.994 1.881 1.00 67.62 203 ARG A CA 1
ATOM 1489 C C . ARG A 1 203 ? -5.510 21.322 1.146 1.00 67.62 203 ARG A C 1
ATOM 1491 O O . ARG A 1 203 ? -6.504 21.928 0.745 1.00 67.62 203 ARG A O 1
ATOM 1498 N N . ASP A 1 204 ? -4.272 21.748 0.924 1.00 65.12 204 ASP A N 1
ATOM 1499 C CA . ASP A 1 204 ? -3.995 22.874 0.035 1.00 65.12 204 ASP A CA 1
ATOM 1500 C C . ASP A 1 204 ? -4.580 22.624 -1.366 1.00 65.12 204 ASP A C 1
ATOM 1502 O O . ASP A 1 204 ? -4.577 21.502 -1.877 1.00 65.12 204 ASP A O 1
ATOM 1506 N N . GLN A 1 205 ? -5.041 23.695 -2.027 1.00 60.12 205 GLN A N 1
ATOM 1507 C CA . GLN A 1 205 ? -5.555 23.654 -3.410 1.00 60.12 205 GLN A CA 1
ATOM 1508 C C . GLN A 1 205 ? -4.518 23.137 -4.427 1.00 60.12 205 GLN A C 1
ATOM 1510 O O . GLN A 1 205 ? -4.864 22.843 -5.570 1.00 60.12 205 GLN A O 1
ATOM 1515 N N . GLU A 1 206 ? -3.251 23.044 -4.020 1.00 65.50 206 GLU A N 1
ATOM 1516 C CA . GLU A 1 206 ? -2.148 22.506 -4.813 1.00 65.50 206 GLU A CA 1
ATOM 1517 C C . GLU A 1 206 ? -2.147 20.972 -4.879 1.00 65.50 206 GLU A C 1
ATOM 1519 O O . GLU A 1 206 ? -1.587 20.411 -5.824 1.00 65.50 206 GLU A O 1
ATOM 1524 N N . TYR A 1 207 ? -2.804 20.279 -3.940 1.00 68.25 207 TYR A N 1
ATOM 1525 C CA . TYR A 1 207 ? -2.918 18.825 -4.000 1.00 68.25 207 TYR A CA 1
ATOM 1526 C C . TYR A 1 207 ? -3.939 18.413 -5.070 1.00 68.25 207 TYR A C 1
ATOM 1528 O O . TYR A 1 207 ? -5.115 18.788 -4.989 1.00 68.25 207 TYR A O 1
ATOM 1536 N N . PRO A 1 208 ? -3.526 17.631 -6.085 1.00 65.19 208 PRO A N 1
ATOM 1537 C CA . PRO A 1 208 ? -4.419 17.231 -7.157 1.00 65.19 208 PRO A CA 1
ATOM 1538 C C . PRO A 1 208 ? -5.551 16.374 -6.592 1.00 65.19 208 PRO A C 1
ATOM 1540 O O . PRO A 1 208 ? -5.326 15.311 -6.012 1.00 65.19 208 PRO A O 1
ATOM 1543 N N . ARG A 1 209 ? -6.793 16.822 -6.787 1.00 68.12 209 ARG A N 1
ATOM 1544 C CA . ARG A 1 209 ? -7.962 16.000 -6.478 1.00 68.12 209 ARG A CA 1
ATOM 1545 C C . ARG A 1 209 ? -8.099 14.934 -7.568 1.00 68.12 209 ARG A C 1
ATOM 1547 O O . ARG A 1 209 ? -8.149 15.297 -8.748 1.00 68.12 209 ARG A O 1
ATOM 1554 N N . PRO A 1 210 ? -8.155 13.638 -7.219 1.00 64.56 210 PRO A N 1
ATOM 1555 C CA . PRO A 1 210 ? -8.397 12.601 -8.210 1.00 64.56 210 PRO A CA 1
ATOM 1556 C C . PRO A 1 210 ? -9.753 12.859 -8.888 1.00 64.56 210 PRO A C 1
ATOM 1558 O O . PRO A 1 210 ? -10.721 13.194 -8.197 1.00 64.56 210 PRO A O 1
ATOM 1561 N N . PRO A 1 211 ? -9.852 12.727 -10.222 1.00 61.91 211 PRO A N 1
ATOM 1562 C CA . PRO A 1 211 ? -11.127 12.864 -10.911 1.00 61.91 211 PRO A CA 1
ATOM 1563 C C . PRO A 1 211 ? -12.057 11.736 -10.455 1.00 61.91 211 PRO A C 1
ATOM 1565 O O . PRO A 1 211 ? -11.730 10.559 -10.595 1.00 61.91 211 PRO A O 1
ATOM 1568 N N . ARG A 1 212 ? -13.214 12.093 -9.895 1.00 64.00 212 ARG A N 1
ATOM 1569 C CA . ARG A 1 212 ? -14.231 11.139 -9.435 1.00 64.00 212 ARG A CA 1
ATOM 1570 C C . ARG A 1 212 ? -15.487 11.285 -10.278 1.00 64.00 212 ARG A C 1
ATOM 1572 O O . ARG A 1 212 ? -15.895 12.402 -10.585 1.00 64.00 212 ARG A O 1
ATOM 1579 N N . PHE A 1 213 ? -16.106 10.156 -10.611 1.00 58.72 213 PHE A N 1
ATOM 1580 C CA . PHE A 1 213 ? -17.348 10.115 -11.387 1.00 58.72 213 PHE A CA 1
ATOM 1581 C C . PHE A 1 213 ? -18.534 10.754 -10.656 1.00 58.72 213 PHE A C 1
ATOM 1583 O O . PHE A 1 213 ? -19.427 11.287 -11.304 1.00 58.72 213 PHE A O 1
ATOM 1590 N N . SER A 1 214 ? -18.524 10.725 -9.324 1.00 58.69 214 SER A N 1
ATOM 1591 C CA . SER A 1 214 ? -19.616 11.193 -8.473 1.00 58.69 214 SER A CA 1
ATOM 1592 C C . SER A 1 214 ? -19.348 12.530 -7.787 1.00 58.69 214 SER A C 1
ATOM 1594 O O . SER A 1 214 ? -20.113 12.870 -6.901 1.00 58.69 214 SER A O 1
ATOM 1596 N N . ASN A 1 215 ? -18.295 13.278 -8.148 1.00 56.66 215 ASN A N 1
ATOM 1597 C CA . ASN A 1 215 ? -17.901 14.487 -7.413 1.00 56.66 215 ASN A CA 1
ATOM 1598 C C . ASN A 1 215 ? -18.967 15.589 -7.565 1.00 56.66 215 ASN A C 1
ATOM 1600 O O . ASN A 1 215 ? -19.001 16.232 -8.620 1.00 56.66 215 ASN A O 1
ATOM 1604 N N . PRO A 1 216 ? -19.839 15.836 -6.573 1.00 56.56 216 PRO A N 1
ATOM 1605 C CA . PRO A 1 216 ? -20.716 16.986 -6.653 1.00 56.56 216 PRO A CA 1
ATOM 1606 C C . PRO A 1 216 ? -19.863 18.232 -6.395 1.00 56.56 216 PRO A C 1
ATOM 1608 O O . PRO A 1 216 ? -18.982 18.226 -5.535 1.00 56.56 216 PRO A O 1
ATOM 1611 N N . GLU A 1 217 ? -20.103 19.305 -7.148 1.00 57.09 217 GLU A N 1
ATOM 1612 C CA . GLU A 1 217 ? -19.331 20.557 -7.048 1.00 57.09 217 GLU A CA 1
ATOM 1613 C C . GLU A 1 217 ? -19.382 21.191 -5.637 1.00 57.09 217 GLU A C 1
ATOM 1615 O O . GLU A 1 217 ? -18.534 22.020 -5.315 1.00 57.09 217 GLU A O 1
ATOM 1620 N N . ASP A 1 218 ? -20.310 20.733 -4.786 1.00 57.81 218 ASP A N 1
ATOM 1621 C CA . ASP A 1 218 ? -20.627 21.272 -3.459 1.00 57.81 218 ASP A CA 1
ATOM 1622 C C . ASP A 1 218 ? -20.187 20.385 -2.266 1.00 57.81 218 ASP A C 1
ATOM 1624 O O . ASP A 1 218 ? -20.630 20.618 -1.142 1.00 57.81 218 ASP A O 1
ATOM 1628 N N . GLN A 1 219 ? -19.363 19.344 -2.458 1.00 63.22 219 GLN A N 1
ATOM 1629 C CA . GLN A 1 219 ? -18.887 18.529 -1.326 1.00 63.22 219 GLN A CA 1
ATOM 1630 C C . GLN A 1 219 ? -17.642 19.125 -0.652 1.00 63.22 219 GLN A C 1
ATOM 1632 O O . GLN A 1 219 ? -16.582 19.267 -1.266 1.00 63.22 219 GLN A O 1
ATOM 1637 N N . ASP A 1 220 ? -17.771 19.395 0.650 1.00 65.31 220 ASP A N 1
ATOM 1638 C CA . ASP A 1 220 ? -16.684 19.881 1.510 1.00 65.31 220 ASP A CA 1
ATOM 1639 C C . ASP A 1 220 ? -15.658 18.785 1.855 1.00 65.31 220 ASP A C 1
ATOM 1641 O O . ASP A 1 220 ? -14.558 19.085 2.314 1.00 65.31 220 ASP A O 1
ATOM 1645 N N . TRP A 1 221 ? -15.986 17.508 1.634 1.00 71.94 221 TRP A N 1
ATOM 1646 C CA . TRP A 1 221 ? -15.110 16.391 1.984 1.00 71.94 221 TRP A CA 1
ATOM 1647 C C . TRP A 1 221 ? -14.059 16.110 0.920 1.00 71.94 221 TRP A C 1
ATOM 1649 O O . TRP A 1 221 ? -14.301 16.160 -0.288 1.00 71.94 221 TRP A O 1
ATOM 1659 N N . SER A 1 222 ? -12.878 15.724 1.389 1.00 73.81 222 SER A N 1
ATOM 1660 C CA . SER A 1 222 ? -11.802 15.250 0.546 1.00 73.81 222 SER A CA 1
ATOM 1661 C C . SER A 1 222 ? -11.592 13.763 0.764 1.00 73.81 222 SER A C 1
ATOM 1663 O O . SER A 1 222 ? -10.897 13.326 1.676 1.00 73.81 222 SER A O 1
ATOM 1665 N N . PHE A 1 223 ? -12.114 12.973 -0.157 1.00 76.94 223 PHE A N 1
ATOM 1666 C CA . PHE A 1 223 ? -11.821 11.555 -0.176 1.00 76.94 223 PHE A CA 1
ATOM 1667 C C . PHE A 1 223 ? -10.387 11.302 -0.702 1.00 76.94 223 PHE A C 1
ATOM 1669 O O . PHE A 1 223 ? -10.059 11.758 -1.813 1.00 76.94 223 PHE A O 1
ATOM 1676 N N . PRO A 1 224 ? -9.546 10.549 0.028 1.00 79.50 224 PRO A N 1
ATOM 1677 C CA . PRO A 1 224 ? -8.247 10.119 -0.470 1.00 79.50 224 PRO A CA 1
ATOM 1678 C C . PRO A 1 224 ? -8.424 9.147 -1.641 1.00 79.50 224 PRO A C 1
ATOM 1680 O O . PRO A 1 224 ? -9.422 8.425 -1.728 1.00 79.50 224 PRO A O 1
ATOM 1683 N N . TYR A 1 225 ? -7.500 9.191 -2.595 1.00 79.06 225 TYR A N 1
ATOM 1684 C CA . TYR A 1 225 ? -7.421 8.254 -3.713 1.00 79.06 225 TYR A CA 1
ATOM 1685 C C . TYR A 1 225 ? -6.928 6.882 -3.255 1.00 79.06 225 TYR A C 1
ATOM 1687 O O . TYR A 1 225 ? -7.418 5.864 -3.732 1.00 79.06 225 TYR A O 1
ATOM 1695 N N . ALA A 1 226 ? -5.956 6.878 -2.345 1.00 86.62 226 ALA A N 1
ATOM 1696 C CA . ALA A 1 226 ? -5.318 5.687 -1.814 1.00 86.62 226 ALA A CA 1
ATOM 1697 C C . ALA A 1 226 ? -4.957 5.900 -0.338 1.00 86.62 226 ALA A C 1
ATOM 1699 O O . ALA A 1 226 ? -4.874 7.042 0.126 1.00 86.62 226 ALA A O 1
ATOM 1700 N N . LEU A 1 227 ? -4.750 4.809 0.398 1.00 91.25 227 LEU A N 1
ATOM 1701 C CA . LEU A 1 227 ? -4.403 4.868 1.818 1.00 91.25 227 LEU A CA 1
ATOM 1702 C C . LEU A 1 227 ? -3.016 5.497 2.034 1.00 91.25 227 LEU A C 1
ATOM 1704 O O . LEU A 1 227 ? -2.801 6.194 3.018 1.00 91.25 227 LEU A O 1
ATOM 1708 N N . GLU A 1 228 ? -2.107 5.340 1.075 1.00 92.19 228 GLU A N 1
ATOM 1709 C CA . GLU A 1 228 ? -0.750 5.893 1.069 1.00 92.19 228 GLU A CA 1
ATOM 1710 C C . GLU A 1 228 ? -0.722 7.425 1.119 1.00 92.19 228 GLU A C 1
ATOM 1712 O O . GLU A 1 228 ? 0.301 8.004 1.478 1.00 92.19 228 GLU A O 1
ATOM 1717 N N . GLU A 1 229 ? -1.835 8.110 0.823 1.00 89.50 229 GLU A N 1
ATOM 1718 C CA . GLU A 1 229 ? -1.936 9.558 1.051 1.00 89.50 229 GLU A CA 1
ATOM 1719 C C . GLU A 1 229 ? -1.738 9.939 2.525 1.00 89.50 229 GLU A C 1
ATOM 1721 O O . GLU A 1 229 ? -1.370 11.075 2.810 1.00 89.50 229 GLU A O 1
ATOM 1726 N N . LEU A 1 230 ? -1.920 9.005 3.462 1.00 91.94 230 LEU A N 1
ATOM 1727 C CA . LEU A 1 230 ? -1.641 9.233 4.878 1.00 91.94 230 LEU A CA 1
ATOM 1728 C C . LEU A 1 230 ? -0.169 9.550 5.165 1.00 91.94 230 LEU A C 1
ATOM 1730 O O . LEU A 1 230 ? 0.097 10.279 6.112 1.00 91.94 230 LEU A O 1
ATOM 1734 N N . LEU A 1 231 ? 0.771 9.096 4.329 1.00 93.56 231 LEU A N 1
ATOM 1735 C CA . LEU A 1 231 ? 2.201 9.426 4.451 1.00 93.56 231 LEU A CA 1
ATOM 1736 C C . LEU A 1 231 ? 2.505 10.917 4.223 1.00 93.56 231 LEU A C 1
ATOM 1738 O O . LEU A 1 231 ? 3.632 11.363 4.421 1.00 93.56 231 LEU A O 1
ATOM 1742 N N . VAL A 1 232 ? 1.521 11.701 3.770 1.00 90.06 232 VAL A N 1
ATOM 1743 C CA . VAL A 1 232 ? 1.631 13.164 3.686 1.00 90.06 232 VAL A CA 1
ATOM 1744 C C . VAL A 1 232 ? 1.512 13.810 5.073 1.00 90.06 232 VAL A C 1
ATOM 1746 O O . VAL A 1 232 ? 1.998 14.924 5.272 1.00 90.06 232 VAL A O 1
ATOM 1749 N N . LEU A 1 233 ? 0.881 13.134 6.038 1.00 91.56 233 LEU A N 1
ATOM 1750 C CA . LEU A 1 233 ? 0.691 13.647 7.392 1.00 91.56 233 LEU A CA 1
ATOM 1751 C C . LEU A 1 233 ? 1.997 13.543 8.185 1.00 91.56 233 LEU A C 1
ATOM 1753 O O . LEU A 1 233 ? 2.609 12.485 8.248 1.00 91.56 233 LEU A O 1
ATOM 1757 N N . GLU A 1 234 ? 2.403 14.633 8.843 1.00 91.31 234 GLU A N 1
ATOM 1758 C CA . GLU A 1 234 ? 3.703 14.736 9.534 1.00 91.31 234 GLU A CA 1
ATOM 1759 C C . GLU A 1 234 ? 3.915 13.653 10.604 1.00 91.31 234 GLU A C 1
ATOM 1761 O O . GLU A 1 234 ? 5.042 13.230 10.852 1.00 91.31 234 GLU A O 1
ATOM 1766 N N . ARG A 1 235 ? 2.829 13.195 11.232 1.00 93.94 235 ARG A N 1
ATOM 1767 C CA . ARG A 1 235 ? 2.859 12.179 12.291 1.00 93.94 235 ARG A CA 1
ATOM 1768 C C . ARG A 1 235 ? 2.834 10.740 11.791 1.00 93.94 235 ARG A C 1
ATOM 1770 O O . ARG A 1 235 ? 2.901 9.830 12.610 1.00 93.94 235 ARG A O 1
ATOM 1777 N N . ILE A 1 236 ? 2.687 10.531 10.487 1.00 95.31 236 ILE A N 1
ATOM 1778 C CA . ILE A 1 236 ? 2.640 9.203 9.885 1.00 95.31 236 ILE A CA 1
ATOM 1779 C C . ILE A 1 236 ? 3.896 9.039 9.042 1.00 95.31 236 ILE A C 1
ATOM 1781 O O . ILE A 1 236 ? 3.999 9.561 7.935 1.00 95.31 236 ILE A O 1
ATOM 1785 N N . ASP A 1 237 ? 4.859 8.304 9.583 1.00 94.94 237 ASP A N 1
ATOM 1786 C CA . ASP A 1 237 ? 6.068 7.931 8.865 1.00 94.94 237 ASP A CA 1
ATOM 1787 C C . ASP A 1 237 ? 5.925 6.564 8.174 1.00 94.94 237 ASP A C 1
ATOM 1789 O O . ASP A 1 237 ? 4.951 5.826 8.352 1.00 94.94 237 ASP A O 1
ATOM 1793 N N . GLU A 1 238 ? 6.914 6.224 7.344 1.00 95.25 238 GLU A N 1
ATOM 1794 C CA . GLU A 1 238 ? 6.971 4.925 6.664 1.00 95.25 238 GLU A CA 1
ATOM 1795 C C . GLU A 1 238 ? 7.042 3.759 7.661 1.00 95.25 238 GLU A C 1
ATOM 1797 O O . GLU A 1 238 ? 6.538 2.672 7.376 1.00 95.25 238 GLU A O 1
ATOM 1802 N N . GLU A 1 239 ? 7.647 3.979 8.834 1.00 94.31 239 GLU A N 1
ATOM 1803 C CA . GLU A 1 239 ? 7.767 2.951 9.863 1.00 94.31 239 GLU A CA 1
ATOM 1804 C C . GLU A 1 239 ? 6.414 2.609 10.475 1.00 94.31 239 GLU A C 1
ATOM 1806 O O . GLU A 1 239 ? 6.172 1.431 10.715 1.00 94.31 239 GLU A O 1
ATOM 1811 N N . LEU A 1 240 ? 5.539 3.588 10.717 1.00 95.25 240 LEU A N 1
ATOM 1812 C CA . LEU A 1 240 ? 4.172 3.406 11.205 1.00 95.25 240 LEU A CA 1
ATOM 1813 C C . LEU A 1 240 ? 3.231 2.899 10.107 1.00 95.25 240 LEU A C 1
ATOM 1815 O O . LEU A 1 240 ? 2.339 2.094 10.376 1.00 95.25 240 LEU A O 1
ATOM 1819 N N . PHE A 1 241 ? 3.425 3.351 8.868 1.00 96.88 241 PHE A N 1
ATOM 1820 C CA . PHE A 1 241 ? 2.540 3.014 7.759 1.00 96.88 241 PHE A CA 1
ATOM 1821 C C . PHE A 1 241 ? 2.673 1.558 7.293 1.00 96.88 241 PHE A C 1
ATOM 1823 O O . PHE A 1 241 ? 1.655 0.875 7.179 1.00 96.88 241 PHE A O 1
ATOM 1830 N N . TYR A 1 242 ? 3.902 1.091 7.045 1.00 96.19 242 TYR A N 1
ATOM 1831 C CA . TYR A 1 242 ? 4.169 -0.248 6.512 1.00 96.19 242 TYR A CA 1
ATOM 1832 C C . TYR A 1 242 ? 4.373 -1.288 7.614 1.00 96.19 242 TYR A C 1
ATOM 1834 O O . TYR A 1 242 ? 4.891 -0.977 8.693 1.00 96.19 242 TYR A O 1
ATOM 1842 N N . ASP A 1 243 ? 4.045 -2.544 7.314 1.00 94.50 243 ASP A N 1
ATOM 1843 C CA . ASP A 1 243 ? 4.373 -3.677 8.181 1.00 94.50 243 ASP A CA 1
ATOM 1844 C C . ASP A 1 243 ? 5.897 -3.821 8.357 1.00 94.50 243 ASP A C 1
ATOM 1846 O O . ASP A 1 243 ? 6.666 -3.833 7.390 1.00 94.50 243 ASP A O 1
ATOM 1850 N N . GLN A 1 244 ? 6.354 -3.981 9.603 1.00 93.88 244 GLN A N 1
ATOM 1851 C CA . GLN A 1 244 ? 7.779 -4.088 9.931 1.00 93.88 244 GLN A CA 1
ATOM 1852 C C . GLN A 1 244 ? 8.132 -5.468 10.486 1.00 93.88 244 GLN A C 1
ATOM 1854 O O . GLN A 1 244 ? 7.529 -5.958 11.445 1.00 93.88 244 GLN A O 1
ATOM 1859 N N . VAL A 1 245 ? 9.191 -6.070 9.938 1.00 92.75 245 VAL A N 1
ATOM 1860 C CA . VAL A 1 245 ? 9.802 -7.286 10.496 1.00 92.75 245 VAL A CA 1
ATOM 1861 C C . VAL A 1 245 ? 10.883 -6.880 11.495 1.00 92.75 245 VAL A C 1
ATOM 1863 O O . VAL A 1 245 ? 11.896 -6.284 11.126 1.00 92.75 245 VAL A O 1
ATOM 1866 N N . ARG A 1 246 ? 10.672 -7.185 12.778 1.00 89.19 246 ARG A N 1
ATOM 1867 C CA . ARG A 1 246 ? 11.598 -6.832 13.865 1.00 89.19 246 ARG A CA 1
ATOM 1868 C C . ARG A 1 246 ? 12.676 -7.916 14.068 1.00 89.19 246 ARG A C 1
ATOM 1870 O O . ARG A 1 246 ? 12.474 -9.055 13.653 1.00 89.19 246 ARG A O 1
ATOM 1877 N N . PRO A 1 247 ? 13.809 -7.603 14.737 1.00 86.69 247 PRO A N 1
ATOM 1878 C CA . PRO A 1 247 ? 14.941 -8.529 14.905 1.00 86.69 247 PRO A CA 1
ATOM 1879 C C . PRO A 1 247 ? 14.627 -9.877 15.576 1.00 86.69 247 PRO A C 1
ATOM 1881 O O . PRO A 1 247 ? 15.387 -10.824 15.400 1.00 86.69 247 PRO A O 1
ATOM 1884 N N . ASP A 1 248 ? 13.519 -9.967 16.316 1.00 86.94 248 ASP A N 1
ATOM 1885 C CA . ASP A 1 248 ? 13.046 -11.191 16.978 1.00 86.94 248 ASP A CA 1
ATOM 1886 C C . ASP A 1 248 ? 12.051 -12.002 16.118 1.00 86.94 248 ASP A C 1
ATOM 1888 O O . ASP A 1 248 ? 11.252 -12.767 16.659 1.00 86.94 248 ASP A O 1
ATOM 1892 N N . ASP A 1 249 ? 12.031 -11.788 14.797 1.00 84.94 249 ASP A N 1
ATOM 1893 C CA . ASP A 1 249 ? 11.040 -12.343 13.855 1.00 84.94 249 ASP A CA 1
ATOM 1894 C C . ASP A 1 249 ? 9.579 -12.025 14.240 1.00 84.94 249 ASP A C 1
ATOM 1896 O O . ASP A 1 249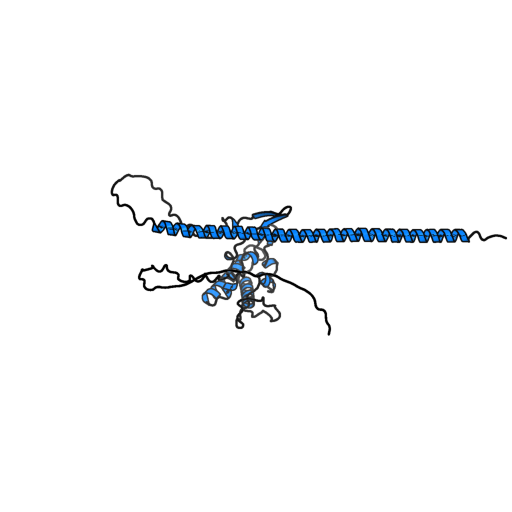 ? 8.636 -12.723 13.858 1.00 84.94 249 ASP A O 1
ATOM 1900 N N . LYS A 1 250 ? 9.372 -10.950 15.010 1.00 89.56 250 LYS A N 1
ATOM 1901 C CA . LYS A 1 250 ? 8.041 -10.425 15.327 1.00 89.56 250 LYS A CA 1
ATOM 1902 C C . LYS A 1 250 ? 7.601 -9.443 14.250 1.00 89.56 250 LYS A C 1
ATOM 1904 O O . LYS A 1 250 ? 8.377 -8.577 13.849 1.00 89.56 250 LYS A O 1
ATOM 1909 N N . TYR A 1 251 ? 6.342 -9.555 13.845 1.00 91.00 251 TYR A N 1
ATOM 1910 C CA . TYR A 1 251 ? 5.704 -8.637 12.909 1.00 91.00 251 TYR A CA 1
ATOM 1911 C C . TYR A 1 251 ? 5.021 -7.519 13.691 1.00 91.00 251 TYR A C 1
ATOM 1913 O O . TYR A 1 251 ? 4.126 -7.793 14.490 1.00 91.00 251 TYR A O 1
ATOM 1921 N N . ALA A 1 252 ? 5.471 -6.284 13.485 1.00 93.19 252 ALA A N 1
ATOM 1922 C CA . ALA A 1 252 ? 4.768 -5.100 13.955 1.00 93.19 252 ALA A CA 1
ATOM 1923 C C . ALA A 1 252 ? 3.844 -4.627 12.821 1.00 93.19 252 ALA A C 1
ATOM 1925 O O . ALA A 1 252 ? 4.359 -4.294 11.748 1.00 93.19 252 ALA A O 1
ATOM 1926 N N . PRO A 1 253 ? 2.515 -4.632 13.017 1.00 94.62 253 PRO A N 1
ATOM 1927 C CA . PRO A 1 253 ? 1.589 -4.225 11.972 1.00 94.62 253 PRO A CA 1
ATOM 1928 C C . PRO A 1 253 ? 1.720 -2.724 11.691 1.00 94.62 253 PRO A C 1
ATOM 1930 O O . PRO A 1 253 ? 1.960 -1.904 12.588 1.00 94.62 253 PRO A O 1
ATOM 1933 N N . GLY A 1 254 ? 1.588 -2.373 10.422 1.00 95.88 254 GLY A N 1
ATOM 1934 C CA . GLY A 1 254 ? 1.460 -1.015 9.926 1.00 95.88 254 GLY A CA 1
ATOM 1935 C C . GLY A 1 254 ? 0.001 -0.622 9.731 1.00 95.88 254 GLY A C 1
ATOM 1936 O O . GLY A 1 254 ? -0.909 -1.458 9.762 1.00 95.88 254 GLY A O 1
ATOM 1937 N N . LEU A 1 255 ? -0.222 0.669 9.497 1.00 95.81 255 LEU A N 1
ATOM 1938 C CA . LEU A 1 255 ? -1.542 1.213 9.169 1.00 95.81 255 LEU A CA 1
ATOM 1939 C C . LEU A 1 255 ? -2.170 0.525 7.947 1.00 95.81 255 LEU A C 1
ATOM 1941 O O . LEU A 1 255 ? -3.383 0.327 7.932 1.00 95.81 255 LEU A O 1
ATOM 1945 N N . GLU A 1 256 ? -1.365 0.106 6.965 1.00 94.25 256 GLU A N 1
ATOM 1946 C CA . GLU A 1 256 ? -1.843 -0.579 5.751 1.00 94.25 256 GLU A CA 1
ATOM 1947 C C . GLU A 1 256 ? -2.549 -1.921 6.017 1.00 94.25 256 GLU A C 1
ATOM 1949 O O . GLU A 1 256 ? -3.404 -2.360 5.238 1.00 94.25 256 GLU A O 1
ATOM 1954 N N . SER A 1 257 ? -2.212 -2.571 7.134 1.00 92.50 257 SER A N 1
ATOM 1955 C CA . SER A 1 257 ? -2.764 -3.874 7.503 1.00 92.50 257 SER A CA 1
ATOM 1956 C C . SER A 1 257 ? -4.146 -3.771 8.154 1.00 92.50 257 SER A C 1
ATOM 1958 O O . SER A 1 257 ? -4.946 -4.699 8.034 1.00 92.50 257 SER A O 1
ATOM 1960 N N . VAL A 1 258 ? -4.440 -2.644 8.815 1.00 94.94 258 VAL A N 1
ATOM 1961 C CA . VAL A 1 258 ? -5.644 -2.454 9.644 1.00 94.94 258 VAL A CA 1
ATOM 1962 C C . VAL A 1 258 ? -6.633 -1.444 9.077 1.00 94.94 258 VAL A C 1
ATOM 1964 O O . VAL A 1 258 ? -7.817 -1.512 9.409 1.00 94.94 258 VAL A O 1
ATOM 1967 N N . PHE A 1 259 ? -6.176 -0.507 8.248 1.00 95.56 259 PHE A N 1
ATOM 1968 C CA . PHE A 1 259 ? -7.001 0.557 7.691 1.00 95.56 259 PHE A CA 1
ATOM 1969 C C . PHE A 1 259 ? -7.227 0.368 6.197 1.00 95.56 259 PHE A C 1
ATOM 1971 O O . PHE A 1 259 ? -6.406 -0.205 5.489 1.00 95.56 259 PHE A O 1
ATOM 1978 N N . THR A 1 260 ? -8.353 0.884 5.713 1.00 93.38 260 THR A N 1
ATOM 1979 C CA . THR A 1 260 ? -8.665 0.939 4.286 1.00 93.38 260 THR A CA 1
ATOM 1980 C C . THR A 1 260 ? -9.368 2.244 3.925 1.00 93.38 260 THR A C 1
ATOM 1982 O O . THR A 1 260 ? -9.987 2.907 4.764 1.00 93.38 260 THR A O 1
ATOM 1985 N N . VAL A 1 261 ? -9.274 2.613 2.651 1.00 88.00 261 VAL A N 1
ATOM 1986 C CA . VAL A 1 261 ? -10.054 3.686 2.025 1.00 88.00 261 VAL A CA 1
ATOM 1987 C C . VAL A 1 261 ? -10.825 3.048 0.879 1.00 88.00 261 VAL A C 1
ATOM 1989 O O . VAL A 1 261 ? -10.541 3.263 -0.298 1.00 88.00 261 VAL A O 1
ATOM 1992 N N . TRP A 1 262 ? -11.781 2.197 1.235 1.00 80.12 262 TRP A N 1
ATOM 1993 C CA . TRP A 1 262 ? -12.623 1.518 0.265 1.00 80.12 262 TRP A CA 1
ATOM 1994 C C . TRP A 1 262 ? -13.987 2.195 0.197 1.00 80.12 262 TRP A C 1
ATOM 1996 O O . TRP A 1 262 ? -14.668 2.369 1.207 1.00 80.12 262 TRP A O 1
ATOM 2006 N N . THR A 1 263 ? -14.412 2.581 -0.999 1.00 68.00 263 THR A N 1
ATOM 2007 C CA . THR A 1 263 ? -15.816 2.899 -1.263 1.00 68.00 263 THR A CA 1
ATOM 2008 C C . THR A 1 263 ? -16.420 1.682 -1.933 1.00 68.00 263 THR A C 1
ATOM 2010 O O . THR A 1 263 ? -15.946 1.298 -3.005 1.00 68.00 263 THR A O 1
ATOM 2013 N N . SER A 1 264 ? -17.446 1.076 -1.334 1.00 56.81 264 SER A N 1
ATOM 2014 C CA . SER A 1 264 ? -18.222 0.067 -2.049 1.00 56.81 264 SER A CA 1
ATOM 2015 C C . SER A 1 264 ? -18.725 0.682 -3.352 1.00 56.81 264 SER A C 1
ATOM 2017 O O . SER A 1 264 ? -19.220 1.811 -3.373 1.00 56.81 264 SER A O 1
ATOM 2019 N N . ILE A 1 265 ? -18.573 -0.049 -4.455 1.00 43.03 265 ILE A N 1
ATOM 2020 C CA . ILE A 1 265 ? -19.343 0.252 -5.653 1.00 43.03 265 ILE A CA 1
ATOM 2021 C C . ILE A 1 265 ? -20.766 -0.126 -5.270 1.00 43.03 265 ILE A C 1
ATOM 2023 O O . ILE A 1 265 ? -21.069 -1.311 -5.147 1.00 43.03 265 ILE A O 1
ATOM 2027 N N . ASP A 1 266 ? -21.609 0.869 -5.011 1.00 37.91 266 ASP A N 1
ATOM 2028 C CA . ASP A 1 266 ? -23.044 0.634 -4.965 1.00 37.91 266 ASP A CA 1
ATOM 2029 C C . ASP A 1 266 ? -23.448 0.298 -6.404 1.00 37.91 266 ASP A C 1
ATOM 2031 O O . ASP A 1 266 ? -23.624 1.168 -7.260 1.00 37.91 266 ASP A O 1
ATOM 2035 N N . LEU A 1 267 ? -23.412 -0.995 -6.729 1.00 37.78 267 LEU A N 1
ATOM 2036 C CA . LEU A 1 267 ? -24.029 -1.502 -7.937 1.00 37.78 267 LEU A CA 1
ATOM 2037 C C . LEU A 1 267 ? -25.514 -1.384 -7.662 1.00 37.78 267 LEU A C 1
ATOM 2039 O O . LEU A 1 267 ? -26.077 -2.246 -6.992 1.00 37.78 267 LEU A O 1
ATOM 2043 N N . GLU A 1 268 ? -26.106 -0.286 -8.129 1.00 33.84 268 GLU A N 1
ATOM 2044 C CA . GLU A 1 268 ? -27.550 -0.100 -8.146 1.00 33.84 268 GLU A CA 1
ATOM 2045 C C . GLU A 1 268 ? -28.150 -1.440 -8.601 1.00 33.84 268 GLU A C 1
ATOM 2047 O O . GLU A 1 268 ? -27.837 -1.891 -9.715 1.00 33.84 268 GLU A O 1
ATOM 2052 N N . PRO A 1 269 ? -28.859 -2.167 -7.710 1.00 39.22 269 PRO A N 1
ATOM 2053 C CA . PRO A 1 269 ? -29.328 -3.501 -8.036 1.00 39.22 269 PRO A CA 1
ATOM 2054 C C . PRO A 1 269 ? -30.140 -3.351 -9.315 1.00 39.22 269 PRO A C 1
ATOM 2056 O O . PRO A 1 269 ? -30.915 -2.391 -9.395 1.00 39.22 269 PRO A O 1
ATOM 2059 N N . PRO A 1 270 ? -29.936 -4.217 -10.332 1.00 37.97 270 PRO A N 1
ATOM 2060 C CA . PRO A 1 270 ? -30.662 -4.086 -11.584 1.00 37.97 270 PRO A CA 1
ATOM 2061 C C . PRO A 1 270 ? -32.121 -3.930 -11.207 1.00 37.97 270 PRO A C 1
ATOM 2063 O O . PRO A 1 270 ? -32.628 -4.780 -10.466 1.00 37.97 270 PRO A O 1
ATOM 2066 N N . GLU A 1 271 ? -32.735 -2.810 -11.615 1.00 39.44 271 GLU A N 1
ATOM 2067 C CA . GLU A 1 271 ? -34.133 -2.559 -11.310 1.00 39.44 271 GLU A CA 1
ATOM 2068 C C . GLU A 1 271 ? -34.850 -3.859 -11.628 1.00 39.44 271 GLU A C 1
ATOM 2070 O O . GLU A 1 271 ? -34.836 -4.335 -12.770 1.00 39.44 271 GLU A O 1
ATOM 2075 N N . THR A 1 272 ? -35.397 -4.491 -10.594 1.00 42.62 272 THR A N 1
ATOM 2076 C CA . THR A 1 272 ? -36.325 -5.590 -10.765 1.00 42.62 272 THR A CA 1
ATOM 2077 C C . THR A 1 272 ? -37.562 -4.928 -11.340 1.00 42.62 272 THR A C 1
ATOM 2079 O O . THR A 1 272 ? -38.525 -4.627 -10.642 1.00 42.62 272 THR A O 1
ATOM 2082 N N . GLY A 1 273 ? -37.482 -4.602 -12.634 1.00 35.97 273 GLY A N 1
ATOM 2083 C CA . GLY A 1 273 ? -38.589 -4.171 -13.446 1.00 35.97 273 GLY A CA 1
ATOM 2084 C C . GLY A 1 273 ? -39.634 -5.237 -13.232 1.00 35.97 273 GLY A C 1
ATOM 2085 O O . GLY A 1 273 ? -39.414 -6.395 -13.586 1.00 35.97 273 GLY A O 1
ATOM 2086 N N . GLY A 1 274 ? -40.693 -4.848 -12.527 1.00 34.56 274 GLY A N 1
ATOM 2087 C CA . GLY A 1 274 ? -41.771 -5.717 -12.109 1.00 34.56 274 GLY A CA 1
ATOM 2088 C C . GLY A 1 274 ? -42.410 -6.365 -13.323 1.00 34.56 274 GLY A C 1
ATOM 2089 O O . GLY A 1 274 ? -43.397 -5.876 -13.853 1.00 34.56 274 GLY A O 1
ATOM 2090 N N . LEU A 1 275 ? -41.849 -7.486 -13.748 1.00 37.91 275 LEU A N 1
ATOM 2091 C CA . LEU A 1 275 ? -42.524 -8.489 -14.539 1.00 37.91 275 LEU A CA 1
ATOM 2092 C C . LEU A 1 275 ? -42.956 -9.556 -13.544 1.00 37.91 275 LEU A C 1
ATOM 2094 O O . LEU A 1 275 ? -42.428 -10.665 -13.496 1.00 37.91 275 LEU A O 1
ATOM 2098 N N . ALA A 1 276 ? -43.927 -9.173 -12.712 1.00 34.59 276 ALA A N 1
ATOM 2099 C CA . ALA A 1 276 ? -44.846 -10.159 -12.180 1.00 34.59 276 ALA A CA 1
ATOM 2100 C C . ALA A 1 276 ? -45.400 -10.949 -13.382 1.00 34.59 276 ALA A C 1
ATOM 2102 O O . ALA A 1 276 ? -45.719 -10.332 -14.404 1.00 34.59 276 ALA A O 1
ATOM 2103 N N . PRO A 1 277 ? -45.484 -12.286 -13.313 1.00 37.03 277 PRO A N 1
ATOM 2104 C CA . PRO A 1 277 ? -46.104 -13.057 -14.373 1.00 37.03 277 PRO A CA 1
ATOM 2105 C C . PRO A 1 277 ? -47.594 -12.707 -14.374 1.00 37.03 277 PRO A C 1
ATOM 2107 O O . PRO A 1 277 ? -48.352 -13.181 -13.531 1.00 37.03 277 PRO A O 1
ATOM 2110 N N . GLU A 1 278 ? -48.007 -11.817 -15.275 1.00 33.31 278 GLU A N 1
ATOM 2111 C CA . GLU A 1 278 ? -49.421 -11.570 -15.518 1.00 33.31 278 GLU A CA 1
ATOM 2112 C C . GLU A 1 278 ? -50.033 -12.853 -16.091 1.00 33.31 278 GLU A C 1
ATOM 2114 O O . GLU A 1 278 ? -49.662 -13.327 -17.167 1.00 33.31 278 GLU A O 1
ATOM 2119 N N . GLU A 1 279 ? -50.953 -13.442 -15.326 1.00 34.19 279 GLU A N 1
ATOM 2120 C CA . GLU A 1 279 ? -51.880 -14.468 -15.786 1.00 34.19 279 GLU A CA 1
ATOM 2121 C C . GLU A 1 279 ? -52.599 -13.971 -17.052 1.00 34.19 279 GLU A C 1
ATOM 2123 O O . GLU A 1 279 ? -53.459 -13.089 -16.990 1.00 34.19 279 GLU A O 1
ATOM 2128 N N . GLU A 1 280 ? -52.287 -14.560 -18.210 1.00 31.03 280 GLU A N 1
ATOM 2129 C CA . GLU A 1 280 ? -53.087 -14.386 -19.424 1.00 31.03 280 GLU A CA 1
ATOM 2130 C C . GLU A 1 280 ? -54.473 -15.025 -19.228 1.00 31.03 280 GLU A C 1
ATOM 2132 O O . GLU A 1 280 ? -54.722 -16.198 -19.520 1.00 31.03 280 GLU A O 1
ATOM 2137 N N . ALA A 1 281 ? -55.417 -14.216 -18.750 1.00 31.75 281 ALA A N 1
ATOM 2138 C CA . ALA A 1 281 ? -56.837 -14.470 -18.896 1.00 31.75 281 ALA A CA 1
ATOM 2139 C C . ALA A 1 281 ? -57.251 -14.193 -20.350 1.00 31.75 281 ALA A C 1
ATOM 2141 O O . ALA A 1 281 ? -57.343 -13.053 -20.807 1.00 31.75 281 ALA A O 1
ATOM 2142 N N . ALA A 1 282 ? -57.542 -15.268 -21.076 1.00 33.09 282 ALA A N 1
ATOM 2143 C CA . ALA A 1 282 ? -58.131 -15.232 -22.403 1.00 33.09 282 ALA A CA 1
ATOM 2144 C C . ALA A 1 282 ? -59.433 -14.409 -22.441 1.00 33.09 282 ALA A C 1
ATOM 2146 O O . ALA A 1 282 ? -60.409 -14.769 -21.793 1.00 33.09 282 ALA A O 1
ATOM 2147 N N . THR A 1 283 ? -59.497 -13.381 -23.291 1.00 28.66 283 THR A N 1
ATOM 2148 C CA . THR A 1 283 ? -60.720 -12.990 -24.021 1.00 28.66 283 THR A CA 1
ATOM 2149 C C . THR A 1 283 ? -60.337 -12.196 -25.271 1.00 28.66 283 THR A C 1
ATOM 2151 O O . THR A 1 283 ? -59.735 -11.133 -25.198 1.00 28.66 283 THR A O 1
ATOM 2154 N N . GLY A 1 284 ? -60.645 -12.755 -26.442 1.00 25.47 284 GLY A N 1
ATOM 2155 C CA . GLY A 1 284 ? -60.293 -12.172 -27.735 1.00 25.47 284 GLY A CA 1
ATOM 2156 C C . GLY A 1 284 ? -61.293 -11.144 -28.265 1.00 25.47 284 GLY A C 1
ATOM 2157 O O . GLY A 1 284 ? -62.425 -11.085 -27.797 1.00 25.47 284 GLY A O 1
ATOM 2158 N N . ALA A 1 285 ? -60.882 -10.406 -29.302 1.00 29.02 285 ALA A N 1
ATOM 2159 C CA . ALA A 1 285 ? -61.700 -10.038 -30.467 1.00 29.02 285 ALA A CA 1
ATOM 2160 C C . ALA A 1 285 ? -60.905 -9.166 -31.466 1.00 29.02 285 ALA A C 1
ATOM 2162 O O . ALA A 1 285 ? -60.438 -8.092 -31.107 1.00 29.02 285 ALA A O 1
ATOM 2163 N N . GLY A 1 286 ? -60.873 -9.604 -32.734 1.00 26.56 286 GLY A N 1
ATOM 2164 C CA . GLY A 1 286 ? -60.553 -8.805 -33.933 1.00 26.56 286 GLY A CA 1
ATOM 2165 C C . GLY A 1 286 ? -59.063 -8.778 -34.304 1.00 26.56 286 GLY A C 1
ATOM 2166 O O . GLY A 1 286 ? -58.261 -8.260 -33.549 1.00 26.56 286 GLY A O 1
ATOM 2167 N N . GLY A 1 287 ? -58.576 -9.311 -35.425 1.00 26.09 287 GLY A N 1
ATOM 2168 C CA . GLY A 1 287 ? -59.211 -9.620 -36.706 1.00 26.09 287 GLY A CA 1
ATOM 2169 C C . GLY A 1 287 ? -58.565 -8.774 -37.813 1.00 26.09 287 GLY A C 1
ATOM 2170 O O . GLY A 1 287 ? -58.800 -7.574 -37.843 1.00 26.09 287 GLY A O 1
ATOM 2171 N N . GLU A 1 288 ? -57.815 -9.444 -38.706 1.00 28.88 288 GLU A N 1
ATOM 2172 C CA . GLU A 1 288 ? -57.335 -8.996 -40.037 1.00 28.88 288 GLU A CA 1
ATOM 2173 C C . GLU A 1 288 ? -56.295 -7.853 -40.104 1.00 28.88 288 GLU A C 1
ATOM 2175 O O . GLU A 1 288 ? -56.350 -6.889 -39.361 1.00 28.88 288 GLU A O 1
ATOM 2180 N N . ALA A 1 289 ? -55.335 -7.801 -41.032 1.00 30.45 289 ALA A N 1
ATOM 2181 C CA . ALA A 1 289 ? -54.762 -8.721 -42.018 1.00 30.45 289 ALA A CA 1
ATOM 2182 C C . ALA A 1 289 ? -53.595 -7.990 -42.725 1.00 30.45 289 ALA A C 1
ATOM 2184 O O . ALA A 1 289 ? -53.599 -6.765 -42.792 1.00 30.45 289 ALA A O 1
ATOM 2185 N N . ALA A 1 290 ? -52.709 -8.774 -43.359 1.00 31.55 290 ALA A N 1
ATOM 2186 C CA . ALA A 1 290 ? -51.763 -8.405 -44.429 1.00 31.55 290 ALA A CA 1
ATOM 2187 C C . ALA A 1 290 ? -50.567 -7.504 -44.035 1.00 31.55 290 ALA A C 1
ATOM 2189 O O . ALA A 1 290 ? -50.726 -6.461 -43.428 1.00 31.55 290 ALA A O 1
ATOM 2190 N N . GLY A 1 291 ? -49.319 -7.795 -44.397 1.00 28.98 291 GLY A N 1
ATOM 2191 C CA . GLY A 1 291 ? -48.761 -8.837 -45.249 1.00 28.98 291 GLY A CA 1
ATOM 2192 C C . GLY A 1 291 ? -47.290 -8.513 -45.565 1.00 28.98 291 GLY A C 1
ATOM 2193 O O . GLY A 1 291 ? -46.956 -7.354 -45.767 1.00 28.98 291 GLY A O 1
ATOM 2194 N N . GLN A 1 292 ? -46.470 -9.567 -45.622 1.00 31.25 292 GLN A N 1
ATOM 2195 C CA . GLN A 1 292 ? -45.293 -9.749 -46.494 1.00 31.25 292 GLN A CA 1
ATOM 2196 C C . GLN A 1 292 ? -44.102 -8.761 -46.376 1.00 31.25 292 GLN A C 1
ATOM 2198 O O . GLN A 1 292 ? -44.096 -7.711 -47.004 1.00 31.25 292 GLN A O 1
ATOM 2203 N N . ASP A 1 293 ? -43.097 -9.114 -45.558 1.00 29.97 293 ASP A N 1
ATOM 2204 C CA . ASP A 1 293 ? -41.835 -9.820 -45.925 1.00 29.97 293 ASP A CA 1
ATOM 2205 C C . ASP A 1 293 ? -41.048 -9.367 -47.208 1.00 29.97 293 ASP A C 1
ATOM 2207 O O . ASP A 1 293 ? -41.620 -8.768 -48.112 1.00 29.97 293 ASP A O 1
ATOM 2211 N N . PRO A 1 294 ? -39.771 -9.766 -47.418 1.00 47.88 294 PRO A N 1
ATOM 2212 C CA . PRO A 1 294 ? -38.517 -9.136 -46.964 1.00 47.88 294 PRO A CA 1
ATOM 2213 C C . PRO A 1 294 ? -37.481 -8.980 -48.128 1.00 47.88 294 PRO A C 1
ATOM 2215 O O . PRO A 1 294 ? -37.850 -9.035 -49.298 1.00 47.88 294 PRO A O 1
ATOM 2218 N N . LEU A 1 295 ? -36.172 -8.893 -47.804 1.00 28.14 295 LEU A N 1
ATOM 2219 C CA . LEU A 1 295 ? -34.980 -8.923 -48.698 1.00 28.14 295 LEU A CA 1
ATOM 2220 C C . LEU A 1 295 ? -34.751 -7.654 -49.558 1.00 28.14 295 LEU A C 1
ATOM 2222 O O . LEU A 1 295 ? -35.682 -7.004 -49.995 1.00 28.14 295 LEU A O 1
ATOM 2226 N N . ALA A 1 296 ? -33.548 -7.243 -49.960 1.00 30.34 296 ALA A N 1
ATOM 2227 C CA . ALA A 1 296 ? -32.161 -7.621 -49.715 1.00 30.34 296 ALA A CA 1
ATOM 2228 C C . ALA A 1 296 ? -31.275 -6.603 -50.459 1.00 30.34 296 ALA A C 1
ATOM 2230 O O . ALA A 1 296 ? -31.684 -6.069 -51.484 1.00 30.34 296 ALA A O 1
ATOM 2231 N N . ALA A 1 297 ? -30.034 -6.472 -49.984 1.00 32.44 297 ALA A N 1
ATOM 2232 C CA . ALA A 1 297 ? -28.814 -6.266 -50.771 1.00 32.44 297 ALA A CA 1
ATOM 2233 C C . ALA A 1 297 ? -28.704 -5.039 -51.703 1.00 32.44 297 ALA A C 1
ATOM 2235 O O . ALA A 1 297 ? -29.338 -4.965 -52.747 1.00 32.44 297 ALA A O 1
ATOM 2236 N N . ALA A 1 298 ? -27.678 -4.220 -51.457 1.00 36.06 298 ALA A N 1
ATOM 2237 C CA . ALA A 1 298 ? -26.537 -4.181 -52.376 1.00 36.06 298 ALA A CA 1
ATOM 2238 C C . ALA A 1 298 ? -25.336 -3.481 -51.727 1.00 36.06 298 ALA A C 1
ATOM 2240 O O . ALA A 1 298 ? -25.365 -2.296 -51.407 1.00 36.06 298 ALA A O 1
ATOM 2241 N N . ALA A 1 299 ? -24.279 -4.266 -51.552 1.00 34.59 299 ALA A N 1
ATOM 2242 C CA . ALA A 1 299 ? -22.914 -3.811 -51.372 1.00 34.59 299 ALA A CA 1
ATOM 2243 C C . ALA A 1 299 ? -22.292 -3.377 -52.718 1.00 34.59 299 ALA A C 1
ATOM 2245 O O . ALA A 1 299 ? -22.867 -3.621 -53.778 1.00 34.59 299 ALA A O 1
ATOM 2246 N N . ALA A 1 300 ? -21.053 -2.880 -52.618 1.00 33.47 300 ALA A N 1
ATOM 2247 C CA . ALA A 1 300 ? -20.110 -2.457 -53.663 1.00 33.47 300 ALA A CA 1
ATOM 2248 C C . ALA A 1 300 ? -20.303 -1.001 -54.119 1.00 33.47 300 ALA A C 1
ATOM 2250 O O . ALA A 1 300 ? -21.385 -0.611 -54.526 1.00 33.47 300 ALA A O 1
ATOM 2251 N N . GLY A 1 301 ? -19.305 -0.123 -54.102 1.00 29.14 301 GLY A N 1
ATOM 2252 C CA . GLY A 1 301 ? -17.854 -0.274 -54.003 1.00 29.14 301 GLY A CA 1
ATOM 2253 C C . GLY A 1 301 ? -17.212 0.835 -54.853 1.00 29.14 301 GLY A C 1
ATOM 2254 O O . GLY A 1 301 ? -17.818 1.255 -55.835 1.00 29.14 301 GLY A O 1
ATOM 2255 N N . GLY A 1 302 ? -16.002 1.285 -54.505 1.00 29.45 302 GLY A N 1
ATOM 2256 C CA . GLY A 1 302 ? -15.138 2.043 -55.426 1.00 29.45 302 GLY A CA 1
ATOM 2257 C C . GLY A 1 302 ? -14.640 3.407 -54.936 1.00 29.45 302 GLY A C 1
ATOM 2258 O O . GLY A 1 302 ? -15.296 4.421 -55.142 1.00 29.45 302 GLY A O 1
ATOM 2259 N N . ASP A 1 303 ? -13.434 3.401 -54.366 1.00 39.28 303 ASP A N 1
ATOM 2260 C CA . ASP A 1 303 ? -12.411 4.473 -54.425 1.00 39.28 303 ASP A CA 1
ATOM 2261 C C . ASP A 1 303 ? -11.939 4.649 -55.910 1.00 39.28 303 ASP A C 1
ATOM 2263 O O . ASP A 1 303 ? -12.253 3.735 -56.687 1.00 39.28 303 ASP A O 1
ATOM 2267 N N . PRO A 1 304 ? -11.144 5.659 -56.378 1.00 49.78 304 PRO A N 1
ATOM 2268 C CA . PRO A 1 304 ? -10.275 6.586 -55.627 1.00 49.78 304 PRO A CA 1
ATOM 2269 C C . PRO A 1 304 ? -10.063 8.031 -56.190 1.00 49.78 304 PRO A C 1
ATOM 2271 O O . PRO A 1 304 ? -10.502 8.380 -57.281 1.00 49.78 304 PRO A O 1
ATOM 2274 N N . LEU A 1 305 ? -9.254 8.815 -55.452 1.00 37.62 305 LEU A N 1
ATOM 2275 C CA . LEU A 1 305 ? -8.354 9.919 -55.879 1.00 37.62 305 LEU A CA 1
ATOM 2276 C C . LEU A 1 305 ? -8.934 11.235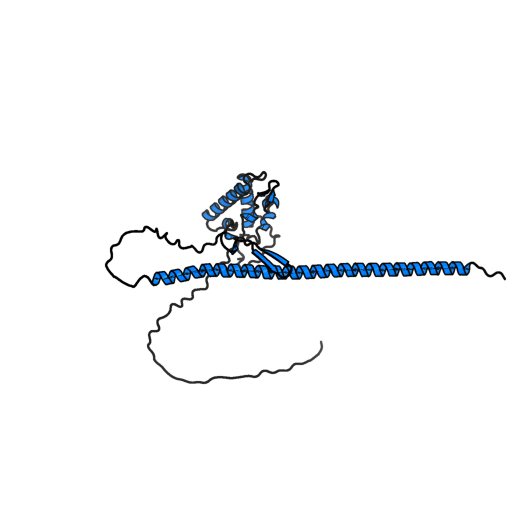 -56.453 1.00 37.62 305 LEU A C 1
ATOM 2278 O O . LEU A 1 305 ? -9.409 11.288 -57.583 1.00 37.62 305 LEU A O 1
ATOM 2282 N N . ALA A 1 306 ? -8.659 12.348 -55.754 1.00 40.53 306 ALA A N 1
ATOM 2283 C CA . ALA A 1 306 ? -8.379 13.647 -56.382 1.00 40.53 306 ALA A CA 1
ATOM 2284 C C . ALA A 1 306 ? -7.483 14.537 -55.492 1.00 40.53 306 ALA A C 1
ATOM 2286 O O . ALA A 1 306 ? -7.903 15.028 -54.446 1.00 40.53 306 ALA A O 1
ATOM 2287 N N . GLU A 1 307 ? -6.245 14.746 -55.947 1.00 42.41 307 GLU A N 1
ATOM 2288 C CA . GLU A 1 307 ? -5.411 15.910 -55.636 1.00 42.41 307 GLU A CA 1
ATOM 2289 C C . GLU A 1 307 ? -6.052 17.207 -56.167 1.00 42.41 307 GLU A C 1
ATOM 2291 O O . GLU A 1 307 ? -6.535 17.228 -57.298 1.00 42.41 307 GLU A O 1
ATOM 2296 N N . ALA A 1 308 ? -5.980 18.283 -55.376 1.00 38.28 308 ALA A N 1
ATOM 2297 C CA . ALA A 1 308 ? -5.795 19.703 -55.741 1.00 38.28 308 ALA A CA 1
ATOM 2298 C C . ALA A 1 308 ? -6.149 20.514 -54.476 1.00 38.28 308 ALA A C 1
ATOM 2300 O O . ALA A 1 308 ? -7.255 20.410 -53.968 1.00 38.28 308 ALA A O 1
ATOM 2301 N N . GLY A 1 309 ? -5.239 21.229 -53.822 1.00 39.16 309 GLY A N 1
ATOM 2302 C CA . GLY A 1 309 ? -4.545 22.387 -54.367 1.00 39.16 309 GLY A CA 1
ATOM 2303 C C . GLY A 1 309 ? -5.176 23.660 -53.792 1.00 39.16 309 GLY A C 1
ATOM 2304 O O . GLY A 1 309 ? -6.125 24.176 -54.375 1.00 39.16 309 GLY A O 1
ATOM 2305 N N . ALA A 1 310 ? -4.647 24.134 -52.660 1.00 40.03 310 ALA A N 1
ATOM 2306 C CA . ALA A 1 310 ? -4.651 25.525 -52.192 1.00 40.03 310 ALA A CA 1
ATOM 2307 C C . ALA A 1 310 ? -3.619 25.667 -51.064 1.00 40.03 310 ALA A C 1
ATOM 2309 O O . ALA A 1 310 ? -3.647 24.814 -50.149 1.00 40.03 310 ALA A O 1
#